Protein AF-0000000081276026 (afdb_homodimer)

Foldseek 3Di:
DDDPPPPPPPDPPPPPPPPPDPPPPPPPPDLAFDDDDPVRVVCLVVLLQVQLQVLQLLSNLVQADQQAWEADAPDPDIDGGSVSSSVVSNVVSVFSKGKDFDDWDWDDDRQKIKIWGWMWIAGPVGDIFIKTKIFIWGRDPNDTHTRYIHIYTDPDDD/DDPPPPPPPPPPPPPPPPPPDPPPPPPPPDLAFDDDDPVRVVCLVVLLQVQLQVLQLLSNLVQADQQAWEADAPDPDIDGGSVSSSVVSNVVSVFSKGKDFDDWDWDDDRQKIKIWGWMWIAGPVGDIFIKTKIFIWGRDPNDTHTRYIHIYTDPDDD

Secondary structure (DSSP, 8-state):
-------------------------------PPPP--HHHHHHHHHHHHHHHHHT-HHHHHTTEEEEEEEE-TT-SS-B-SHHHHHHHHHHHGGG--EEEEEEEEEEE-SSEEEEEEEEEEE-TTS-EEEEEEEEEEEEETTEEEEEEEEEEE-SS--/-------------------------------PPPP--HHHHHHHHHHHHHHHHHT-HHHHHTTEEEEEEEE-TT-SS-B-SHHHHHHHHHHHGGG--EEEEEEEEEEE-SSEEEEEEEEEEE-TTS-EEEEEEEEEEEEETTEEEEEEEEEEE-SS--

InterPro domains:
  IPR011944 Steroid delta5-4-isomerase [TIGR02246] (38-155)
  IPR013543 Calcium/calmodulin-dependent protein kinase II, association-domain [PF08332] (38-155)
  IPR016887 Uncharacterised conserved protein UCP028470, steroid isomerase-related [PIRSF028470] (1-157)
  IPR032710 NTF2-like domain superfamily [SSF54427] (38-152)

Nearest PDB structures (foldseek):
  3h51-assembly1_B  TM=9.337E-01  e=2.947E-17  Xanthomonas campestris pv. campestris
  1ohs-assembly2_D  TM=7.056E-01  e=3.613E-09  Comamonas testosteroni
  5cxo-assembly1_A  TM=7.142E-01  e=1.134E-06  Streptomyces albus
  6ihj-assembly1_B  TM=7.121E-01  e=1.357E-06  Drosophila melanogaster
  4rzm-assembly2_B  TM=7.120E-01  e=3.989E-06  Streptomyces lasalocidi

Radius of gyration: 32.44 Å; Cα contacts (8 Å, |Δi|>4): 532; chains: 2; bounding box: 60×126×103 Å

Organism: Ralstonia solanacearum (NCBI:txid305)

Sequence (316 aa):
MKHAGVVSLMAAAATVLLVSSPASAQTAPAASCTPTTDQQIAALFDRWNDTLRTGDPDKVTANYATDGVLLPTVSNTPRTSPGAIRDYFVKFLKGKPQGTIDSRVIKIGCNIAQDIGTYTFKFADGKAVHARYTYVYEWQNGQWLIAHHHSSAMPERDMKHAGVVSLMAAAATVLLVSSPASAQTAPAASCTPTTDQQIAALFDRWNDTLRTGDPDKVTANYATDGVLLPTVSNTPRTSPGAIRDYFVKFLKGKPQGTIDSRVIKIGCNIAQDIGTYTFKFADGKAVHARYTYVYEWQNGQWLIAHHHSSAMPERD

Structure (mmCIF, N/CA/C/O backbone):
data_AF-0000000081276026-model_v1
#
loop_
_entity.id
_entity.type
_entity.pdbx_description
1 polymer 'DUF4440 domain-containing protein'
#
loop_
_atom_site.group_PDB
_atom_site.id
_atom_site.type_symbol
_atom_site.label_atom_id
_atom_site.label_alt_id
_atom_site.label_comp_id
_atom_site.label_asym_id
_atom_site.label_entity_id
_atom_site.label_seq_id
_atom_site.pdbx_PDB_ins_code
_atom_site.Cartn_x
_atom_site.Cartn_y
_atom_site.Cartn_z
_atom_site.occupancy
_atom_site.B_iso_or_equiv
_atom_site.auth_seq_id
_atom_site.auth_comp_id
_atom_site.auth_asym_id
_atom_site.auth_atom_id
_atom_site.pdbx_PDB_model_num
ATOM 1 N N . MET A 1 1 ? 35.719 52.938 84.688 1 35.94 1 MET A N 1
ATOM 2 C CA . MET A 1 1 ? 35.281 51.812 83.875 1 35.94 1 MET A CA 1
ATOM 3 C C . MET A 1 1 ? 34.5 52.281 82.625 1 35.94 1 MET A C 1
ATOM 5 O O . MET A 1 1 ? 33.469 52.969 82.75 1 35.94 1 MET A O 1
ATOM 9 N N . LYS A 1 2 ? 35.312 52.562 81.562 1 44.44 2 LYS A N 1
ATOM 10 C CA . LYS A 1 2 ? 35.031 53.062 80.188 1 44.44 2 LYS A CA 1
ATOM 11 C C . LYS A 1 2 ? 34 52.219 79.5 1 44.44 2 LYS A C 1
ATOM 13 O O . LYS A 1 2 ? 34.062 51 79.562 1 44.44 2 LYS A O 1
ATOM 18 N N . HIS A 1 3 ? 32.719 52.688 79.312 1 42.47 3 HIS A N 1
ATOM 19 C CA . HIS A 1 3 ? 31.531 52.25 78.625 1 42.47 3 HIS A CA 1
ATOM 20 C C . HIS A 1 3 ? 31.797 52.031 77.188 1 42.47 3 HIS A C 1
ATOM 22 O O . HIS A 1 3 ? 32.281 52.938 76.5 1 42.47 3 HIS A O 1
ATOM 28 N N . ALA A 1 4 ? 32.375 50.812 76.75 1 46.28 4 ALA A N 1
ATOM 29 C CA . ALA A 1 4 ? 32.594 50.344 75.438 1 46.28 4 ALA A CA 1
ATOM 30 C C . ALA A 1 4 ? 31.312 50.344 74.562 1 46.28 4 ALA A C 1
ATOM 32 O O . ALA A 1 4 ? 30.312 49.75 75 1 46.28 4 ALA A O 1
ATOM 33 N N . GLY A 1 5 ? 31.031 51.469 73.938 1 40.41 5 GLY A N 1
ATOM 34 C CA . GLY A 1 5 ? 29.875 51.656 73.125 1 40.41 5 GLY A CA 1
ATOM 35 C C . GLY A 1 5 ? 29.797 50.625 72 1 40.41 5 GLY A C 1
ATOM 36 O O . GLY A 1 5 ? 30.781 50.375 71.312 1 40.41 5 GLY A O 1
ATOM 37 N N . VAL A 1 6 ? 28.969 49.562 72.125 1 47.06 6 VAL A N 1
ATOM 38 C CA . VAL A 1 6 ? 28.656 48.469 71.188 1 47.06 6 VAL A CA 1
ATOM 39 C C . VAL A 1 6 ? 28.094 49.031 69.875 1 47.06 6 VAL A C 1
ATOM 41 O O . VAL A 1 6 ? 27.062 49.719 69.938 1 47.06 6 VAL A O 1
ATOM 44 N N . VAL A 1 7 ? 28.938 49.438 68.938 1 46.22 7 VAL A N 1
ATOM 45 C CA . VAL A 1 7 ? 28.5 49.906 67.625 1 46.22 7 VAL A CA 1
ATOM 46 C C . VAL A 1 7 ? 27.75 48.781 66.938 1 46.22 7 VAL A C 1
ATOM 48 O O . VAL A 1 7 ? 28.234 47.656 66.875 1 46.22 7 VAL A O 1
ATOM 51 N N . SER A 1 8 ? 26.406 48.781 66.875 1 44.88 8 SER A N 1
ATOM 52 C CA . SER A 1 8 ? 25.453 47.906 66.25 1 44.88 8 SER A CA 1
ATOM 53 C C . SER A 1 8 ? 25.703 47.875 64.688 1 44.88 8 SER A C 1
ATOM 55 O O . SER A 1 8 ? 25.734 48.906 64.062 1 44.88 8 SER A O 1
ATOM 57 N N . LEU A 1 9 ? 26.438 46.906 64.188 1 44.28 9 LEU A N 1
ATOM 58 C CA . LEU A 1 9 ? 26.719 46.625 62.781 1 44.28 9 LEU A CA 1
ATOM 59 C C . LEU A 1 9 ? 25.422 46.281 62.031 1 44.28 9 LEU A C 1
ATOM 61 O O . LEU A 1 9 ? 24.766 45.312 62.344 1 44.28 9 LEU A O 1
ATOM 65 N N . MET A 1 10 ? 24.609 47.25 61.594 1 40.12 10 MET A N 1
ATOM 66 C CA . MET A 1 10 ? 23.406 46.938 60.812 1 40.12 10 MET A CA 1
ATOM 67 C C . MET A 1 10 ? 23.766 46.375 59.438 1 40.12 10 MET A C 1
ATOM 69 O O . MET A 1 10 ? 24.516 46.969 58.688 1 40.12 10 MET A O 1
ATOM 73 N N . ALA A 1 11 ? 23.859 45.062 59.281 1 44.62 11 ALA A N 1
ATOM 74 C CA . ALA A 1 11 ? 24.125 44.344 58.031 1 44.62 11 ALA A CA 1
ATOM 75 C C . ALA A 1 11 ? 23 44.594 57.031 1 44.62 11 ALA A C 1
ATOM 77 O O . ALA A 1 11 ? 21.828 44.375 57.344 1 44.62 11 ALA A O 1
ATOM 78 N N . ALA A 1 12 ? 23.125 45.5 56 1 46.31 12 ALA A N 1
ATOM 79 C CA . ALA A 1 12 ? 22.172 45.75 54.906 1 46.31 12 ALA A CA 1
ATOM 80 C C . ALA A 1 12 ? 22.031 44.5 54.031 1 46.31 12 ALA A C 1
ATOM 82 O O . ALA A 1 12 ? 23.031 43.969 53.531 1 46.31 12 ALA A O 1
ATOM 83 N N . ALA A 1 13 ? 20.953 43.656 54.188 1 46.94 13 ALA A N 1
ATOM 84 C CA . ALA A 1 13 ? 20.625 42.5 53.344 1 46.94 13 ALA A CA 1
ATOM 85 C C . ALA A 1 13 ? 20.297 42.938 51.906 1 46.94 13 ALA A C 1
ATOM 87 O O . ALA A 1 13 ? 19.391 43.719 51.688 1 46.94 13 ALA A O 1
ATOM 88 N N . ALA A 1 14 ? 21.266 42.969 50.969 1 51.47 14 ALA A N 1
ATOM 89 C CA . ALA A 1 14 ? 21 43.188 49.531 1 51.47 14 ALA A CA 1
ATOM 90 C C . ALA A 1 14 ? 20.078 42.125 48.969 1 51.47 14 ALA A C 1
ATOM 92 O O . ALA A 1 14 ? 20.375 40.906 49.062 1 51.47 14 ALA A O 1
ATOM 93 N N . THR A 1 15 ? 18.734 42.312 48.781 1 54.31 15 THR A N 1
ATOM 94 C CA . THR A 1 15 ? 17.781 41.406 48.125 1 54.31 15 THR A CA 1
ATOM 95 C C . THR A 1 15 ? 18.125 41.281 46.625 1 54.31 15 THR A C 1
ATOM 97 O O . THR A 1 15 ? 18.141 42.281 45.906 1 54.31 15 THR A O 1
ATOM 100 N N . VAL A 1 16 ? 18.922 40.281 46.219 1 58.06 16 VAL A N 1
ATOM 101 C CA . VAL A 1 16 ? 19.125 39.969 44.812 1 58.06 16 VAL A CA 1
ATOM 102 C C . VAL A 1 16 ? 17.797 39.594 44.156 1 58.06 16 VAL A C 1
ATOM 104 O O . VAL A 1 16 ? 17.156 38.625 44.562 1 58.06 16 VAL A O 1
ATOM 107 N N . LEU A 1 17 ? 17.125 40.562 43.5 1 54.53 17 LEU A N 1
ATOM 108 C CA . LEU A 1 17 ? 15.977 40.25 42.656 1 54.53 17 LEU A CA 1
ATOM 109 C C . LEU A 1 17 ? 16.391 39.344 41.5 1 54.53 17 LEU A C 1
ATOM 111 O O . LEU A 1 17 ? 17.203 39.75 40.656 1 54.53 17 LEU A O 1
ATOM 115 N N . LEU A 1 18 ? 16.25 38.062 41.594 1 57.06 18 LEU A N 1
ATOM 116 C CA . LEU A 1 18 ? 16.359 37.125 40.469 1 57.06 18 LEU A CA 1
ATOM 117 C C . LEU A 1 18 ? 15.281 37.438 39.438 1 57.06 18 LEU A C 1
ATOM 119 O O . LEU A 1 18 ? 14.086 37.25 39.688 1 57.06 18 LEU A O 1
ATOM 123 N N . VAL A 1 19 ? 15.562 38.312 38.406 1 57.75 19 VAL A N 1
ATOM 124 C CA . VAL A 1 19 ? 14.703 38.406 37.219 1 57.75 19 VAL A CA 1
ATOM 125 C C . VAL A 1 19 ? 14.633 37.062 36.5 1 57.75 19 VAL A C 1
ATOM 127 O O . VAL A 1 19 ? 15.648 36.531 36.062 1 57.75 19 VAL A O 1
ATOM 130 N N . SER A 1 20 ? 13.625 36.188 36.75 1 59.03 20 SER A N 1
ATOM 131 C CA . SER A 1 20 ? 13.328 35.031 35.906 1 59.03 20 SER A CA 1
ATOM 132 C C . SER A 1 20 ? 13.109 35.438 34.469 1 59.03 20 SER A C 1
ATOM 134 O O . SER A 1 20 ? 12.188 36.188 34.156 1 59.03 20 SER A O 1
ATOM 136 N N . SER A 1 21 ? 14.125 35.469 33.625 1 58.28 21 SER A N 1
ATOM 137 C CA . SER A 1 21 ? 13.922 35.594 32.188 1 58.28 21 SER A CA 1
ATOM 138 C C . SER A 1 21 ? 12.867 34.594 31.688 1 58.28 21 SER A C 1
ATOM 140 O O . SER A 1 21 ? 12.898 33.406 32.062 1 58.28 21 SER A O 1
ATOM 142 N N . PRO A 1 22 ? 11.758 35.031 31.156 1 56.56 22 PRO A N 1
ATOM 143 C CA . PRO A 1 22 ? 10.852 34.062 30.547 1 56.56 22 PRO A CA 1
ATOM 144 C C . PRO A 1 22 ? 11.555 33.125 29.562 1 56.56 22 PRO A C 1
ATOM 146 O O . PRO A 1 22 ? 12.383 33.594 28.766 1 56.56 22 PRO A O 1
ATOM 149 N N . ALA A 1 23 ? 11.727 31.859 29.922 1 57.03 23 ALA A N 1
ATOM 150 C CA . ALA A 1 23 ? 12.125 30.844 28.938 1 57.03 23 ALA A CA 1
ATOM 151 C C . ALA A 1 23 ? 11.398 31.062 27.609 1 57.03 23 ALA A C 1
ATOM 153 O O . ALA A 1 23 ? 10.164 31.016 27.562 1 57.03 23 ALA A O 1
ATOM 154 N N . SER A 1 24 ? 11.945 31.844 26.688 1 53.41 24 SER A N 1
ATOM 155 C CA . SER A 1 24 ? 11.406 31.828 25.344 1 53.41 24 SER A CA 1
ATOM 156 C C . SER A 1 24 ? 11.023 30.406 24.906 1 53.41 24 SER A C 1
ATOM 158 O O . SER A 1 24 ? 11.852 29.5 24.953 1 53.41 24 SER A O 1
ATOM 160 N N . ALA A 1 25 ? 9.75 30.062 25.094 1 49.09 25 ALA A N 1
ATOM 161 C CA . ALA A 1 25 ? 9.297 28.844 24.438 1 49.09 25 ALA A CA 1
ATOM 162 C C . ALA A 1 25 ? 9.906 28.703 23.047 1 49.09 25 ALA A C 1
ATOM 164 O O . ALA A 1 25 ? 9.555 29.453 22.125 1 49.09 25 ALA A O 1
ATOM 165 N N . GLN A 1 26 ? 11.18 28.328 22.922 1 46.84 26 GLN A N 1
ATOM 166 C CA . GLN A 1 26 ? 11.695 27.984 21.609 1 46.84 26 GLN A CA 1
ATOM 167 C C . GLN A 1 26 ? 10.688 27.156 20.812 1 46.84 26 GLN A C 1
ATOM 169 O O . GLN A 1 26 ? 10.297 26.078 21.234 1 46.84 26 GLN A O 1
ATOM 174 N N . THR A 1 27 ? 9.75 27.797 20.094 1 43.75 27 THR A N 1
ATOM 175 C CA . THR A 1 27 ? 8.906 27.062 19.156 1 43.75 27 THR A CA 1
ATOM 176 C C . THR A 1 27 ? 9.711 26 18.422 1 43.75 27 THR A C 1
ATOM 178 O O . THR A 1 27 ? 10.836 26.25 18 1 43.75 27 THR A O 1
ATOM 181 N N . ALA A 1 28 ? 9.617 24.75 18.797 1 47.19 28 ALA A N 1
ATOM 182 C CA . ALA A 1 28 ? 10.211 23.672 18.016 1 47.19 28 ALA A CA 1
ATOM 183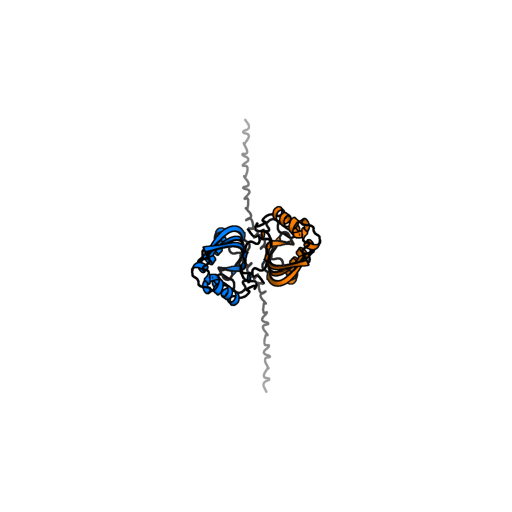 C C . ALA A 1 28 ? 10.242 24.031 16.531 1 47.19 28 ALA A C 1
ATOM 185 O O . ALA A 1 28 ? 9.258 24.531 15.984 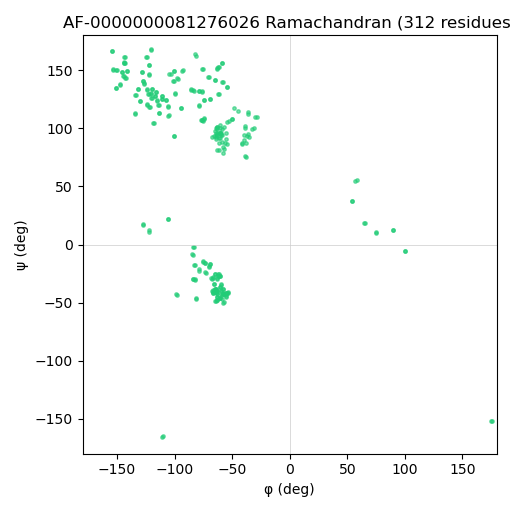1 47.19 28 ALA A O 1
ATOM 186 N N . PRO A 1 29 ? 11.438 24.297 15.953 1 46.78 29 PRO A N 1
ATOM 187 C CA . PRO A 1 29 ? 11.469 24.656 14.539 1 46.78 29 PRO A CA 1
ATOM 188 C C . PRO A 1 29 ? 10.438 23.906 13.703 1 46.78 29 PRO A C 1
ATOM 190 O O . PRO A 1 29 ? 10.172 22.734 13.961 1 46.78 29 PRO A O 1
ATOM 193 N N . ALA A 1 30 ? 9.461 24.453 13.164 1 51.59 30 ALA A N 1
ATOM 194 C CA . ALA A 1 30 ? 8.5 23.906 12.211 1 51.59 30 ALA A CA 1
ATOM 195 C C . ALA A 1 30 ? 9.156 22.844 11.32 1 51.59 30 ALA A C 1
ATOM 197 O O . ALA A 1 30 ? 10.297 23.016 10.891 1 51.59 30 ALA A O 1
ATOM 198 N N . ALA A 1 31 ? 8.984 21.562 11.578 1 58.84 31 ALA A N 1
ATOM 199 C CA . ALA A 1 31 ? 9.547 20.516 10.734 1 58.84 31 ALA A CA 1
ATOM 200 C C . ALA A 1 31 ? 9.516 20.906 9.266 1 58.84 31 ALA A C 1
ATOM 202 O O . ALA A 1 31 ? 8.484 21.344 8.75 1 58.84 31 ALA A O 1
ATOM 203 N N . SER A 1 32 ? 10.562 21.453 8.719 1 82.44 32 SER A N 1
ATOM 204 C CA . SER A 1 32 ? 10.711 21.844 7.324 1 82.44 32 SER A CA 1
ATOM 205 C C . SER A 1 32 ? 10.602 20.641 6.398 1 82.44 32 SER A C 1
ATOM 207 O O . SER A 1 32 ? 11.078 19.547 6.73 1 82.44 32 SER A O 1
ATOM 209 N N . CYS A 1 33 ? 9.742 20.703 5.336 1 91.12 33 CYS A N 1
ATOM 210 C CA . CYS A 1 33 ? 9.602 19.672 4.309 1 91.12 33 CYS A CA 1
ATOM 211 C C . CYS A 1 33 ? 10.789 19.688 3.357 1 91.12 33 CYS A C 1
ATOM 213 O O . CYS A 1 33 ? 11.172 20.75 2.846 1 91.12 33 CYS A O 1
ATOM 215 N N . THR A 1 34 ? 11.43 18.531 3.236 1 95.25 34 THR A N 1
ATOM 216 C CA . THR A 1 34 ? 12.539 18.422 2.291 1 95.25 34 THR A CA 1
ATOM 217 C C . THR A 1 34 ? 12.031 18.484 0.854 1 95.25 34 THR A C 1
ATOM 219 O O . THR A 1 34 ? 11.117 17.75 0.481 1 95.25 34 THR A O 1
ATOM 222 N N . PRO A 1 35 ? 12.578 19.391 0.089 1 95.81 35 PRO A N 1
ATOM 223 C CA . PRO A 1 35 ? 12.148 19.438 -1.311 1 95.81 35 PRO A CA 1
ATOM 224 C C . PRO A 1 35 ? 12.531 18.172 -2.082 1 95.81 35 PRO A C 1
ATOM 226 O O . PRO A 1 35 ? 13.602 17.609 -1.846 1 95.81 35 PRO A O 1
ATOM 229 N N . THR A 1 36 ? 11.633 17.734 -2.949 1 97.94 36 THR A N 1
ATOM 230 C CA . THR A 1 36 ? 11.867 16.594 -3.836 1 97.94 36 THR A CA 1
ATOM 231 C C . THR A 1 36 ? 11 16.703 -5.086 1 97.94 36 THR A C 1
ATOM 233 O O . THR A 1 36 ? 10.195 17.625 -5.219 1 97.94 36 THR A O 1
ATOM 236 N N . THR A 1 37 ? 11.352 15.852 -6.121 1 98.38 37 THR A N 1
ATOM 237 C CA . THR A 1 37 ? 10.625 15.82 -7.387 1 98.38 37 THR A CA 1
ATOM 238 C C . THR A 1 37 ? 10.125 14.414 -7.688 1 98.38 37 THR A C 1
ATOM 240 O O . THR A 1 37 ? 10.57 13.445 -7.07 1 98.38 37 THR A O 1
ATOM 243 N N . ASP A 1 38 ? 9.141 14.398 -8.586 1 98.56 38 ASP A N 1
ATOM 244 C CA . ASP A 1 38 ? 8.656 13.094 -9.031 1 98.56 38 ASP A CA 1
ATOM 245 C C . ASP A 1 38 ? 9.805 12.227 -9.539 1 98.56 38 ASP A C 1
ATOM 247 O O . ASP A 1 38 ? 9.844 11.023 -9.281 1 98.56 38 ASP A O 1
ATOM 251 N N . GLN A 1 39 ? 10.695 12.82 -10.258 1 98.56 39 GLN A N 1
ATOM 252 C CA . GLN A 1 39 ? 11.828 12.086 -10.82 1 98.56 39 GLN A CA 1
ATOM 253 C C . GLN A 1 39 ? 12.711 11.523 -9.719 1 98.56 39 GLN A C 1
ATOM 255 O O . GLN A 1 39 ? 13.188 10.383 -9.82 1 98.56 39 GLN A O 1
ATOM 260 N N . GLN A 1 40 ? 12.945 12.305 -8.703 1 98.69 40 GLN A N 1
ATOM 261 C CA . GLN A 1 40 ? 1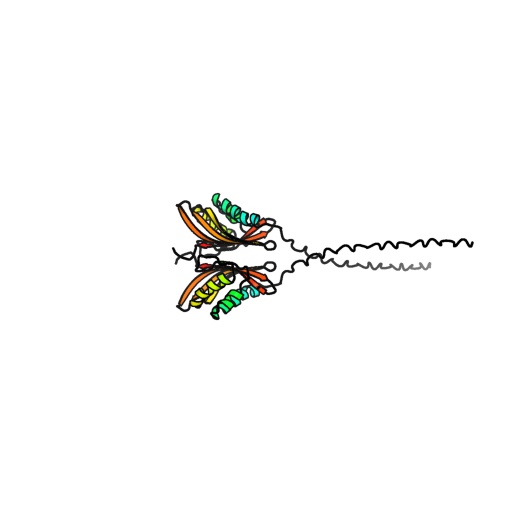3.773 11.852 -7.594 1 98.69 40 GLN A CA 1
ATOM 262 C C . GLN A 1 40 ? 13.102 10.719 -6.828 1 98.69 40 GLN A C 1
ATOM 264 O O . GLN A 1 40 ? 13.758 9.766 -6.41 1 98.69 40 GLN A O 1
ATOM 269 N N . ILE A 1 41 ? 11.766 10.836 -6.652 1 98.88 41 ILE A N 1
ATOM 270 C CA . ILE A 1 41 ? 11.023 9.766 -5.992 1 98.88 41 ILE A CA 1
ATOM 271 C C . ILE A 1 41 ? 11.023 8.516 -6.867 1 98.88 41 ILE A C 1
ATOM 273 O O . ILE A 1 41 ? 11.227 7.406 -6.371 1 98.88 41 ILE A O 1
ATOM 277 N N . ALA A 1 42 ? 10.867 8.672 -8.18 1 98.88 42 ALA A N 1
ATOM 278 C CA . ALA A 1 42 ? 10.906 7.547 -9.109 1 98.88 42 ALA A CA 1
ATOM 279 C C . ALA A 1 42 ? 12.25 6.832 -9.039 1 98.88 42 ALA A C 1
ATOM 281 O O . ALA A 1 42 ? 12.312 5.602 -9.133 1 98.88 42 ALA A O 1
ATOM 282 N N . ALA A 1 43 ? 13.312 7.516 -8.82 1 98.88 43 ALA A N 1
ATOM 283 C CA . ALA A 1 43 ? 14.664 6.965 -8.812 1 98.88 43 ALA A CA 1
ATOM 284 C C . ALA A 1 43 ? 14.883 6.07 -7.598 1 98.88 43 ALA A C 1
ATOM 286 O O . ALA A 1 43 ? 15.828 5.281 -7.562 1 98.88 43 ALA A O 1
ATOM 287 N N . LEU A 1 44 ? 14.023 6.246 -6.605 1 98.94 44 LEU A N 1
ATOM 288 C CA . LEU A 1 44 ? 14.141 5.395 -5.426 1 98.94 44 LEU A CA 1
ATOM 289 C C . LEU A 1 44 ? 13.828 3.943 -5.773 1 98.94 44 LEU A C 1
ATOM 291 O O . LEU A 1 44 ? 14.43 3.023 -5.211 1 98.94 44 LEU A O 1
ATOM 295 N N . PHE A 1 45 ? 12.922 3.748 -6.691 1 98.94 45 PHE A N 1
ATOM 296 C CA . PHE A 1 45 ? 12.711 2.391 -7.18 1 98.94 45 PHE A CA 1
ATOM 297 C C . PHE A 1 45 ? 13.969 1.862 -7.863 1 98.94 45 PHE A C 1
ATOM 299 O O . PHE A 1 45 ? 14.344 0.704 -7.676 1 98.94 45 PHE A O 1
ATOM 306 N N . ASP A 1 46 ? 14.562 2.67 -8.695 1 98.81 46 ASP A N 1
ATOM 307 C CA . ASP A 1 46 ? 15.773 2.254 -9.391 1 98.81 46 ASP A CA 1
ATOM 308 C C . ASP A 1 46 ? 16.875 1.864 -8.398 1 98.81 46 ASP A C 1
ATOM 310 O O . ASP A 1 46 ? 17.562 0.864 -8.586 1 98.81 46 ASP A O 1
ATOM 314 N N . ARG A 1 47 ? 17.031 2.646 -7.355 1 98.81 47 ARG A N 1
ATOM 315 C CA . ARG A 1 47 ? 17.984 2.326 -6.305 1 98.81 47 ARG A CA 1
ATOM 316 C C . ARG A 1 47 ? 17.703 0.959 -5.695 1 98.81 47 ARG A C 1
ATOM 318 O O . ARG A 1 47 ? 18.594 0.122 -5.578 1 98.81 47 ARG A O 1
ATOM 325 N N . TRP A 1 48 ? 16.438 0.766 -5.332 1 98.94 48 TRP A N 1
ATOM 326 C CA . TRP A 1 48 ? 16.016 -0.5 -4.746 1 98.94 48 TRP A CA 1
ATOM 327 C C . TRP A 1 48 ? 16.25 -1.657 -5.711 1 98.94 48 TRP A C 1
ATOM 329 O O . TRP A 1 48 ? 16.844 -2.672 -5.332 1 98.94 48 TRP A O 1
ATOM 339 N N . ASN A 1 49 ? 15.867 -1.463 -6.938 1 98.81 49 ASN A N 1
ATOM 340 C CA . ASN A 1 49 ? 16.016 -2.477 -7.977 1 98.81 49 ASN A CA 1
ATOM 341 C C . ASN A 1 49 ? 17.469 -2.805 -8.242 1 98.81 49 ASN A C 1
ATOM 343 O O . ASN A 1 49 ? 17.828 -3.967 -8.445 1 98.81 49 ASN A O 1
ATOM 347 N N . ASP A 1 50 ? 18.328 -1.804 -8.242 1 98.75 50 ASP A N 1
ATOM 348 C CA . ASP A 1 50 ? 19.766 -2.01 -8.414 1 98.75 50 ASP A CA 1
ATOM 349 C C . ASP A 1 50 ? 20.328 -2.883 -7.293 1 98.75 50 ASP A C 1
ATOM 351 O O . ASP A 1 50 ? 21.25 -3.678 -7.523 1 98.75 50 ASP A O 1
ATOM 355 N N . THR A 1 51 ? 19.797 -2.697 -6.105 1 98.88 51 THR A N 1
ATOM 356 C CA . THR A 1 51 ? 20.281 -3.521 -5.012 1 98.88 51 THR A CA 1
ATOM 357 C C . THR A 1 51 ? 19.891 -4.98 -5.207 1 98.88 51 THR A C 1
ATOM 359 O O . THR A 1 51 ? 20.609 -5.891 -4.801 1 98.88 51 THR A O 1
ATOM 362 N N . LEU A 1 52 ? 18.766 -5.242 -5.875 1 98.75 52 LEU A N 1
ATOM 363 C CA . LEU A 1 52 ? 18.422 -6.625 -6.188 1 98.75 52 LEU A CA 1
ATOM 364 C C . LEU A 1 52 ? 19.5 -7.281 -7.039 1 98.75 52 LEU A C 1
ATOM 366 O O . LEU A 1 52 ? 19.828 -8.453 -6.84 1 98.75 52 LEU A O 1
ATOM 370 N N . ARG A 1 53 ? 20.031 -6.57 -7.957 1 97.75 53 ARG A N 1
ATOM 371 C CA . ARG A 1 53 ? 21.031 -7.074 -8.906 1 97.75 53 ARG A CA 1
ATOM 372 C C . ARG A 1 53 ? 22.281 -7.535 -8.188 1 97.75 53 ARG A C 1
ATOM 374 O O . ARG A 1 53 ? 22.984 -8.43 -8.664 1 97.75 53 ARG A O 1
ATOM 381 N N . THR A 1 54 ? 22.531 -6.984 -7.02 1 98.5 54 THR A N 1
ATOM 382 C CA . THR A 1 54 ? 23.734 -7.328 -6.27 1 98.5 54 THR A CA 1
ATOM 383 C C . THR A 1 54 ? 23.625 -8.734 -5.68 1 98.5 54 THR A C 1
ATOM 385 O O . THR A 1 54 ? 24.625 -9.336 -5.297 1 98.5 54 THR A O 1
ATOM 388 N N . GLY A 1 55 ? 22.406 -9.219 -5.473 1 98.5 55 GLY A N 1
ATOM 389 C CA . GLY A 1 55 ? 22.188 -10.5 -4.816 1 98.5 55 GLY A CA 1
ATOM 390 C C . GLY A 1 55 ? 22.422 -10.445 -3.316 1 98.5 55 GLY A C 1
ATOM 391 O O . GLY A 1 55 ? 22.406 -11.484 -2.646 1 98.5 55 GLY A O 1
ATOM 392 N N . ASP A 1 56 ? 22.578 -9.242 -2.742 1 98.88 56 ASP A N 1
ATOM 393 C CA . ASP A 1 56 ? 22.891 -9.062 -1.326 1 98.88 56 ASP A CA 1
ATOM 394 C C . ASP A 1 56 ? 21.656 -8.586 -0.555 1 98.88 56 ASP A C 1
ATOM 396 O O . ASP A 1 56 ? 21.266 -7.422 -0.664 1 98.88 56 ASP A O 1
ATOM 400 N N . PRO A 1 57 ? 21.109 -9.461 0.317 1 98.88 57 PRO A N 1
ATOM 401 C CA . PRO A 1 57 ? 19.891 -9.062 1.021 1 98.88 57 PRO A CA 1
ATOM 402 C C . PRO A 1 57 ? 20.109 -7.887 1.972 1 98.88 57 PRO A C 1
ATOM 404 O O . PRO A 1 57 ? 19.172 -7.145 2.273 1 98.88 57 PRO A O 1
ATOM 407 N N . ASP A 1 58 ? 21.297 -7.688 2.453 1 98.94 58 ASP A N 1
ATOM 408 C CA . ASP A 1 58 ? 21.594 -6.559 3.336 1 98.94 58 ASP A CA 1
ATOM 409 C C . ASP A 1 58 ? 21.469 -5.234 2.59 1 98.94 58 ASP A C 1
ATOM 411 O O . ASP A 1 58 ? 20.953 -4.254 3.133 1 98.94 58 ASP A O 1
ATOM 415 N N . LYS A 1 59 ? 21.969 -5.199 1.359 1 98.88 59 LYS A N 1
ATOM 416 C CA . LYS A 1 59 ? 21.875 -3.984 0.555 1 98.88 59 LYS A CA 1
ATOM 417 C C . LYS A 1 59 ? 20.422 -3.65 0.23 1 98.88 59 LYS A C 1
ATOM 419 O O . LYS A 1 59 ? 20.031 -2.479 0.222 1 98.88 59 LYS A O 1
ATOM 424 N N . VAL A 1 60 ? 19.641 -4.715 -0.034 1 98.94 60 VAL A N 1
ATOM 425 C CA . VAL A 1 60 ? 18.219 -4.492 -0.286 1 98.94 60 VAL A CA 1
ATOM 426 C C . VAL A 1 60 ? 17.547 -3.943 0.972 1 98.94 60 VAL A C 1
ATOM 428 O O . VAL A 1 60 ? 16.844 -2.936 0.916 1 98.94 60 VAL A O 1
ATOM 431 N N . THR A 1 61 ? 17.797 -4.598 2.137 1 98.88 61 THR A N 1
ATOM 432 C CA . THR A 1 61 ? 17.172 -4.246 3.402 1 98.88 61 THR A CA 1
ATOM 433 C C . THR A 1 61 ? 17.547 -2.822 3.812 1 98.88 61 THR A C 1
ATOM 435 O O . THR A 1 61 ? 16.734 -2.113 4.414 1 98.88 61 THR A O 1
ATOM 438 N N . ALA A 1 62 ? 18.703 -2.312 3.387 1 98.81 62 ALA A N 1
ATOM 439 C CA . ALA A 1 62 ? 19.203 -0.994 3.766 1 98.81 62 ALA A CA 1
ATOM 440 C C . ALA A 1 62 ? 18.344 0.113 3.145 1 98.81 62 ALA A C 1
ATOM 442 O O . ALA A 1 62 ? 18.438 1.275 3.545 1 98.81 62 ALA A O 1
ATOM 443 N N . ASN A 1 63 ? 17.562 -0.244 2.141 1 98.88 63 ASN A N 1
ATOM 444 C CA . ASN A 1 63 ? 16.656 0.73 1.535 1 98.88 63 ASN A CA 1
ATOM 445 C C . ASN A 1 63 ? 15.445 0.999 2.422 1 98.88 63 ASN A C 1
ATOM 447 O O . ASN A 1 63 ? 14.711 1.959 2.195 1 98.88 63 ASN A O 1
ATOM 451 N N . TYR A 1 64 ? 15.195 0.13 3.441 1 98.88 64 TYR A N 1
ATOM 452 C CA . TYR A 1 64 ? 13.992 0.209 4.258 1 98.88 64 TYR A CA 1
ATOM 453 C C . TYR A 1 64 ? 14.258 0.962 5.555 1 98.88 64 TYR A C 1
ATOM 455 O O . TYR A 1 64 ? 15.352 0.873 6.117 1 98.88 64 TYR A O 1
ATOM 463 N N . ALA A 1 65 ? 13.25 1.76 5.988 1 98.62 65 ALA A N 1
ATOM 464 C CA . ALA A 1 65 ? 13.273 2.318 7.336 1 98.62 65 ALA A CA 1
ATOM 465 C C . ALA A 1 65 ? 13.336 1.212 8.391 1 98.62 65 ALA A C 1
ATOM 467 O O . ALA A 1 65 ? 12.875 0.094 8.148 1 98.62 65 ALA A O 1
ATOM 468 N N . THR A 1 66 ? 13.852 1.532 9.602 1 97.94 66 THR A N 1
ATOM 469 C CA . THR A 1 66 ? 13.992 0.546 10.664 1 97.94 66 THR A CA 1
ATOM 470 C C . THR A 1 66 ? 12.625 0.017 11.094 1 97.94 66 THR A C 1
ATOM 472 O O . THR A 1 66 ? 12.5 -1.146 11.477 1 97.94 66 THR A O 1
ATOM 475 N N . ASP A 1 67 ? 11.578 0.857 10.961 1 97.5 67 ASP A N 1
ATOM 476 C CA . ASP A 1 67 ? 10.227 0.44 11.297 1 97.5 67 ASP A CA 1
ATOM 477 C C . ASP A 1 67 ? 9.398 0.196 10.031 1 97.5 67 ASP A C 1
ATOM 479 O O . ASP A 1 67 ? 8.172 0.341 10.047 1 97.5 67 ASP A O 1
ATOM 483 N N . GLY A 1 68 ? 10.07 -0.045 8.953 1 98.44 68 GLY A N 1
ATOM 484 C CA . GLY A 1 68 ? 9.375 -0.315 7.699 1 98.44 68 GLY A CA 1
ATOM 485 C C . GLY A 1 68 ? 8.531 -1.571 7.746 1 98.44 68 GLY A C 1
ATOM 486 O O . GLY A 1 68 ? 8.828 -2.504 8.492 1 98.44 68 GLY A O 1
ATOM 487 N N . VAL A 1 69 ? 7.477 -1.594 6.949 1 98.88 69 VAL A N 1
ATOM 488 C CA . VAL A 1 69 ? 6.574 -2.736 6.84 1 98.88 69 VAL A CA 1
ATOM 489 C C . VAL A 1 69 ? 6.562 -3.248 5.402 1 98.88 69 VAL A C 1
ATOM 491 O O . VAL A 1 69 ? 6.367 -2.473 4.461 1 98.88 69 VAL A O 1
ATOM 494 N N . LEU A 1 70 ? 6.824 -4.527 5.285 1 98.94 70 LEU A N 1
ATOM 495 C CA . LEU A 1 70 ? 6.785 -5.199 3.99 1 98.94 70 LEU A CA 1
ATOM 496 C C . LEU A 1 70 ? 5.664 -6.23 3.945 1 98.94 70 LEU A C 1
ATOM 498 O O . LEU A 1 70 ? 5.594 -7.117 4.797 1 98.94 70 LEU A O 1
ATOM 502 N N . LEU A 1 71 ? 4.715 -6.078 3.031 1 98.88 71 LEU A N 1
ATOM 503 C CA . LEU A 1 71 ? 3.779 -7.105 2.584 1 98.88 71 LEU A CA 1
ATOM 504 C C . LEU A 1 71 ? 4.227 -7.707 1.257 1 98.88 71 LEU A C 1
ATOM 506 O O . LEU A 1 71 ? 3.973 -7.137 0.194 1 98.88 71 LEU A O 1
ATOM 510 N N . PRO A 1 72 ? 4.953 -8.797 1.337 1 98.56 72 PRO A N 1
ATOM 511 C CA . PRO A 1 72 ? 5.73 -9.234 0.176 1 98.56 72 PRO A CA 1
ATOM 512 C C . PRO A 1 72 ? 4.891 -10.023 -0.827 1 98.56 72 PRO A C 1
ATOM 514 O O . PRO A 1 72 ? 3.822 -10.531 -0.479 1 98.56 72 PRO A O 1
ATOM 517 N N . THR A 1 73 ? 5.402 -10.141 -1.968 1 95.94 73 THR A N 1
ATOM 518 C CA . THR A 1 73 ? 4.719 -10.68 -3.139 1 95.94 73 THR A CA 1
ATOM 519 C C . THR A 1 73 ? 4.367 -12.156 -2.93 1 95.94 73 THR A C 1
ATOM 521 O O . THR A 1 73 ? 3.283 -12.602 -3.307 1 95.94 73 THR A O 1
ATOM 524 N N . VAL A 1 74 ? 5.242 -12.891 -2.305 1 93.62 74 VAL A N 1
ATOM 525 C CA . VAL A 1 74 ? 5.082 -14.336 -2.408 1 93.62 74 VAL A CA 1
ATOM 526 C C . VAL A 1 74 ? 4.953 -14.945 -1.012 1 93.62 74 VAL A C 1
ATOM 528 O O . VAL A 1 74 ? 5.156 -16.141 -0.829 1 93.62 74 VAL A O 1
ATOM 531 N N . SER A 1 75 ? 4.762 -14.133 -0.042 1 95.88 75 SER A N 1
ATOM 532 C CA . SER A 1 75 ? 4.629 -14.625 1.324 1 95.88 75 SER A CA 1
ATOM 533 C C . SER A 1 75 ? 3.377 -14.07 1.994 1 95.88 75 SER A C 1
ATOM 535 O O . SER A 1 75 ? 3.047 -12.898 1.827 1 95.88 75 SER A O 1
ATOM 537 N N . ASN A 1 76 ? 2.793 -14.836 2.887 1 97.12 76 ASN A N 1
ATOM 538 C CA . ASN A 1 76 ? 1.603 -14.445 3.633 1 97.12 76 ASN A CA 1
ATOM 539 C C . ASN A 1 76 ? 1.956 -13.586 4.844 1 97.12 76 ASN A C 1
ATOM 541 O O . ASN A 1 76 ? 1.087 -12.93 5.422 1 97.12 76 ASN A O 1
ATOM 545 N N . THR A 1 77 ? 3.158 -13.609 5.234 1 97.25 77 THR A N 1
ATOM 546 C CA . THR A 1 77 ? 3.555 -13.055 6.527 1 97.25 77 THR A CA 1
ATOM 547 C C . THR A 1 77 ? 4.039 -11.617 6.371 1 97.25 77 THR A C 1
ATOM 549 O O . THR A 1 77 ? 5.051 -11.367 5.715 1 97.25 77 THR A O 1
ATOM 552 N N . PRO A 1 78 ? 3.359 -10.695 6.988 1 98.62 78 PRO A N 1
ATOM 553 C CA . PRO A 1 78 ? 3.918 -9.344 7.055 1 98.62 78 PRO A CA 1
ATOM 554 C C . PRO A 1 78 ? 5.285 -9.305 7.73 1 98.62 78 PRO A C 1
ATOM 556 O O . PRO A 1 78 ? 5.508 -10 8.727 1 98.62 78 PRO A O 1
ATOM 559 N N . ARG A 1 79 ? 6.215 -8.484 7.188 1 98.81 79 ARG A N 1
ATOM 560 C CA . ARG A 1 79 ? 7.516 -8.25 7.801 1 98.81 79 ARG A CA 1
ATOM 561 C C . ARG A 1 79 ? 7.594 -6.852 8.406 1 98.81 79 ARG A C 1
ATOM 563 O O . ARG A 1 79 ? 7.422 -5.855 7.703 1 98.81 79 ARG A O 1
ATOM 570 N N . THR A 1 80 ? 7.922 -6.828 9.727 1 98.5 80 THR A N 1
ATOM 571 C CA . THR A 1 80 ? 7.809 -5.543 10.406 1 98.5 80 THR A CA 1
ATOM 572 C C . THR A 1 80 ? 9.109 -5.203 11.133 1 98.5 80 THR A C 1
ATOM 574 O O . THR A 1 80 ? 9.102 -4.418 12.086 1 98.5 80 THR A O 1
ATOM 577 N N . SER A 1 81 ? 10.141 -5.863 10.766 1 98.62 81 SER A N 1
ATOM 578 C CA . SER A 1 81 ? 11.477 -5.574 11.281 1 98.62 81 SER A CA 1
ATOM 579 C C . SER A 1 81 ? 12.539 -5.758 10.203 1 98.62 81 SER A C 1
ATOM 581 O O . SER A 1 81 ? 12.336 -6.5 9.242 1 98.62 81 SER A O 1
ATOM 583 N N . PRO A 1 82 ? 13.68 -5.047 10.438 1 98.69 82 PRO A N 1
ATOM 584 C CA . PRO A 1 82 ? 14.758 -5.227 9.461 1 98.69 82 PRO A CA 1
ATOM 585 C C . PRO A 1 82 ? 15.156 -6.691 9.289 1 98.69 82 PRO A C 1
ATOM 587 O O . PRO A 1 82 ? 15.398 -7.137 8.164 1 98.69 82 PRO A O 1
ATOM 590 N N . GLY A 1 83 ? 15.227 -7.383 10.391 1 98.88 83 GLY A N 1
ATOM 591 C CA . GLY A 1 83 ? 15.562 -8.797 10.297 1 98.88 83 GLY A CA 1
ATOM 592 C C . GLY A 1 83 ? 14.555 -9.594 9.492 1 98.88 83 GLY A C 1
ATOM 593 O O . GLY A 1 83 ? 14.93 -10.422 8.664 1 98.88 83 GLY A O 1
ATOM 594 N N . ALA A 1 84 ? 13.258 -9.406 9.734 1 98.81 84 ALA A N 1
ATOM 595 C CA . ALA A 1 84 ? 12.203 -10.109 9.008 1 98.81 84 ALA A CA 1
ATOM 596 C C . ALA A 1 84 ? 12.211 -9.734 7.531 1 98.81 84 ALA A C 1
ATOM 598 O O . ALA A 1 84 ? 12 -10.594 6.668 1 98.81 84 ALA A O 1
ATOM 599 N N . ILE A 1 85 ? 12.422 -8.469 7.238 1 98.88 85 ILE A N 1
ATOM 600 C CA . ILE A 1 85 ? 12.5 -8.016 5.855 1 98.88 85 ILE A CA 1
ATOM 601 C C . ILE A 1 85 ? 13.688 -8.672 5.16 1 98.88 85 ILE A C 1
ATOM 603 O O . ILE A 1 85 ? 13.555 -9.188 4.047 1 98.88 85 ILE A O 1
ATOM 607 N N . ARG A 1 86 ? 14.836 -8.648 5.816 1 98.94 86 ARG A N 1
ATOM 608 C CA . ARG A 1 86 ? 16.016 -9.289 5.258 1 98.94 86 ARG A CA 1
ATOM 609 C C . ARG A 1 86 ? 15.75 -10.758 4.949 1 98.94 86 ARG A C 1
ATOM 611 O O . ARG A 1 86 ? 16.156 -11.258 3.896 1 98.94 86 ARG A O 1
ATOM 618 N N . ASP A 1 8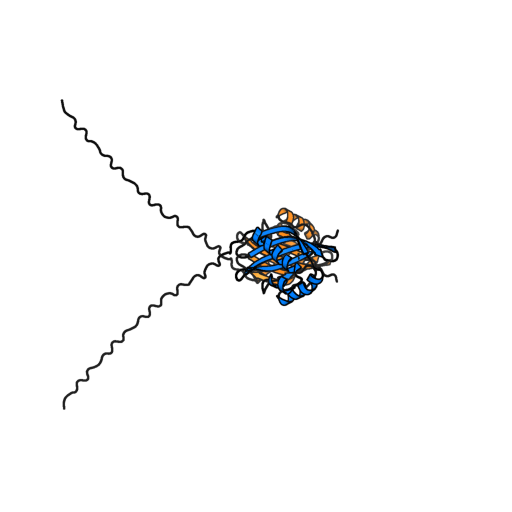7 ? 15.094 -11.422 5.887 1 98.75 87 ASP A N 1
ATOM 619 C CA . ASP A 1 87 ? 14.805 -12.844 5.723 1 98.75 87 ASP A CA 1
ATOM 620 C C . ASP A 1 87 ? 14.008 -13.102 4.445 1 98.75 87 ASP A C 1
ATOM 622 O O . ASP A 1 87 ? 14.242 -14.086 3.748 1 98.75 87 ASP A O 1
ATOM 626 N N . TYR A 1 88 ? 13.078 -12.297 4.164 1 98.81 88 TYR A N 1
ATOM 627 C CA . TYR A 1 88 ? 12.32 -12.43 2.93 1 98.81 88 TYR A CA 1
ATOM 628 C C . TYR A 1 88 ? 13.227 -12.32 1.711 1 98.81 88 TYR A C 1
ATOM 630 O O . TYR A 1 88 ? 13.125 -13.125 0.78 1 98.81 88 TYR A O 1
ATOM 638 N N . PHE A 1 89 ? 14.141 -11.375 1.746 1 98.81 89 PHE A N 1
ATOM 639 C CA . PHE A 1 89 ? 14.93 -11.102 0.552 1 98.81 89 PHE A CA 1
ATOM 640 C C . PHE A 1 89 ? 16.047 -12.133 0.392 1 98.81 89 PHE A C 1
ATOM 642 O O . PHE A 1 89 ? 16.547 -12.344 -0.714 1 98.81 89 PHE A O 1
ATOM 649 N N . VAL A 1 90 ? 16.453 -12.828 1.491 1 98.81 90 VAL A N 1
ATOM 650 C CA . VAL A 1 90 ? 17.375 -13.961 1.354 1 98.81 90 VAL A CA 1
ATOM 651 C C . VAL A 1 90 ? 16.781 -14.977 0.377 1 98.81 90 VAL A C 1
ATOM 653 O O . VAL A 1 90 ? 17.484 -15.477 -0.501 1 98.81 90 VAL A O 1
ATOM 656 N N . LYS A 1 91 ? 15.547 -15.211 0.482 1 97.88 91 LYS A N 1
ATOM 657 C CA . LYS A 1 91 ? 14.883 -16.203 -0.366 1 97.88 91 LYS A CA 1
ATOM 658 C C . LYS A 1 91 ? 14.555 -15.609 -1.736 1 97.88 91 LYS A C 1
ATOM 660 O O . LYS A 1 91 ? 14.789 -16.25 -2.764 1 97.88 91 LYS A O 1
ATOM 665 N N . PHE A 1 92 ? 14.023 -14.492 -1.795 1 98.38 92 PHE A N 1
ATOM 666 C CA . PHE A 1 92 ? 13.562 -13.844 -3.02 1 98.38 92 PHE A CA 1
ATOM 667 C C . PHE A 1 92 ? 14.703 -13.695 -4.02 1 98.38 92 PHE A C 1
ATOM 669 O O . PHE A 1 92 ? 14.516 -13.891 -5.219 1 98.38 92 PHE A O 1
ATOM 676 N N . LEU A 1 93 ? 15.906 -13.383 -3.504 1 98.69 93 LEU A N 1
ATOM 677 C CA . LEU A 1 93 ? 17.047 -13.07 -4.359 1 98.69 93 LEU A CA 1
ATOM 678 C C . LEU A 1 93 ? 17.594 -14.336 -5.027 1 98.69 93 LEU A C 1
ATOM 680 O O . LEU A 1 93 ? 18.344 -14.25 -5.996 1 98.69 93 LEU A O 1
ATOM 684 N N . LYS A 1 94 ? 17.188 -15.492 -4.488 1 98.38 94 LYS A N 1
ATOM 685 C CA . LYS A 1 94 ? 17.625 -16.734 -5.121 1 98.38 94 LYS A CA 1
ATOM 686 C C . LYS A 1 94 ? 17.125 -16.812 -6.566 1 98.38 94 LYS A C 1
ATOM 688 O O . LYS A 1 94 ? 17.781 -17.406 -7.418 1 98.38 94 LYS A O 1
ATOM 693 N N . GLY A 1 95 ? 16.047 -16.172 -6.867 1 98.25 95 GLY A N 1
ATOM 694 C CA . GLY A 1 95 ? 15.5 -16.172 -8.211 1 98.25 95 GLY A CA 1
ATOM 695 C C . GLY A 1 95 ? 16.125 -15.133 -9.117 1 98.25 95 GLY A C 1
ATOM 696 O O . GLY A 1 95 ? 15.812 -15.07 -10.305 1 98.25 95 GLY A O 1
ATOM 697 N N . LYS A 1 96 ? 16.938 -14.25 -8.57 1 98.56 96 LYS A N 1
ATOM 698 C CA . LYS A 1 96 ? 17.594 -13.164 -9.297 1 98.56 96 LYS A CA 1
ATOM 699 C C . LYS A 1 96 ? 16.562 -12.258 -9.969 1 98.56 96 LYS A C 1
ATOM 701 O O . LYS A 1 96 ? 16.656 -11.992 -11.172 1 98.56 96 LYS A O 1
ATOM 706 N N . PRO A 1 97 ? 15.695 -11.766 -9.234 1 98.5 97 PRO A N 1
ATOM 707 C CA . PRO A 1 97 ? 14.633 -10.93 -9.805 1 98.5 97 PRO A CA 1
ATOM 708 C C . PRO A 1 97 ? 15.141 -9.578 -10.289 1 98.5 97 PRO A C 1
ATOM 710 O O . PRO A 1 97 ? 16.047 -9 -9.68 1 98.5 97 PRO A O 1
ATOM 713 N N . GLN A 1 98 ? 14.523 -9.125 -11.398 1 98.69 98 GLN A N 1
ATOM 714 C CA . GLN A 1 98 ? 14.695 -7.758 -11.883 1 98.69 98 GLN A CA 1
ATOM 715 C C . GLN A 1 98 ? 13.352 -7.137 -12.266 1 98.69 98 GLN A C 1
ATOM 717 O O . GLN A 1 98 ? 12.586 -7.727 -13.031 1 98.69 98 GLN A O 1
ATOM 722 N N . GLY A 1 99 ? 13.156 -5.961 -11.695 1 98.56 99 GLY A N 1
ATOM 723 C CA . GLY A 1 99 ? 11.867 -5.32 -11.891 1 98.56 99 GLY A CA 1
ATOM 724 C C . GLY A 1 99 ? 11.898 -4.234 -12.953 1 98.56 99 GLY A C 1
ATOM 725 O O . GLY A 1 99 ? 12.93 -3.59 -13.164 1 98.56 99 GLY A O 1
ATOM 726 N N . THR A 1 100 ? 10.797 -4.043 -13.625 1 98.75 100 THR A N 1
ATOM 727 C CA . THR A 1 100 ? 10.531 -2.924 -14.523 1 98.75 100 THR A CA 1
ATOM 728 C C . THR A 1 100 ? 9.172 -2.303 -14.219 1 98.75 100 THR A C 1
ATOM 730 O O . THR A 1 100 ? 8.172 -3.016 -14.062 1 98.75 100 THR A O 1
ATOM 733 N N . ILE A 1 101 ? 9.156 -1.01 -14.148 1 98.88 101 ILE A N 1
ATOM 734 C CA . ILE A 1 101 ? 7.891 -0.318 -13.898 1 98.88 101 ILE A CA 1
ATOM 735 C C . ILE A 1 101 ? 7.051 -0.308 -15.172 1 98.88 101 ILE A C 1
ATOM 737 O O . ILE A 1 101 ? 7.531 0.074 -16.234 1 98.88 101 ILE A O 1
ATOM 741 N N . ASP A 1 102 ? 5.805 -0.673 -15.031 1 98.81 102 ASP A N 1
ATOM 742 C CA . ASP A 1 102 ? 4.871 -0.658 -16.156 1 98.81 102 ASP A CA 1
ATOM 743 C C . ASP A 1 102 ? 4.008 0.6 -16.125 1 98.81 102 ASP A C 1
ATOM 745 O O . ASP A 1 102 ? 3.699 1.165 -17.188 1 98.81 102 ASP A O 1
ATOM 749 N N . SER A 1 103 ? 3.506 1 -14.945 1 98.62 103 SER A N 1
ATOM 750 C CA . SER A 1 103 ? 2.725 2.209 -14.703 1 98.62 103 SER A CA 1
ATOM 751 C C . SER A 1 103 ? 2.928 2.729 -13.289 1 98.62 103 SER A C 1
ATOM 753 O O . SER A 1 103 ? 3.242 1.957 -12.375 1 98.62 103 SER A O 1
ATOM 755 N N . ARG A 1 104 ? 2.818 4.012 -13.102 1 98.38 104 ARG A N 1
ATOM 756 C CA . ARG A 1 104 ? 2.996 4.547 -11.75 1 98.38 104 ARG A CA 1
ATOM 757 C C . ARG A 1 104 ? 2.242 5.859 -11.578 1 98.38 104 ARG A C 1
ATOM 759 O O . ARG A 1 104 ? 2.039 6.594 -12.547 1 98.38 104 ARG A O 1
ATOM 766 N N . VAL A 1 105 ? 1.828 6.102 -10.422 1 98.38 105 VAL A N 1
ATOM 767 C CA . VAL A 1 105 ? 1.377 7.375 -9.875 1 98.38 105 VAL A CA 1
ATOM 768 C C . VAL A 1 105 ? 2.25 7.766 -8.68 1 98.38 105 VAL A C 1
ATOM 770 O O . VAL A 1 105 ? 2.512 6.945 -7.801 1 98.38 105 VAL A O 1
ATOM 773 N N . ILE A 1 106 ? 2.74 9.023 -8.711 1 98.75 106 ILE A N 1
ATOM 774 C CA . ILE A 1 106 ? 3.529 9.516 -7.59 1 98.75 106 ILE A CA 1
ATOM 775 C C . ILE A 1 106 ? 2.801 10.68 -6.918 1 98.75 106 ILE A C 1
ATOM 777 O O . ILE A 1 106 ? 2.277 11.562 -7.598 1 98.75 106 ILE A O 1
ATOM 781 N N . LYS A 1 107 ? 2.713 10.586 -5.633 1 97.88 107 LYS A N 1
ATOM 782 C CA . LYS A 1 107 ? 2.209 11.672 -4.797 1 97.88 107 LYS A CA 1
ATOM 783 C C . LYS A 1 107 ? 3.234 12.078 -3.744 1 97.88 107 LYS A C 1
ATOM 785 O O . LYS A 1 107 ? 3.742 11.227 -3.008 1 97.88 107 LYS A O 1
ATOM 790 N N . ILE A 1 108 ? 3.463 13.391 -3.699 1 97.25 108 ILE A N 1
ATOM 791 C CA . ILE A 1 108 ? 4.48 13.883 -2.777 1 97.25 108 ILE A CA 1
ATOM 792 C C . ILE A 1 108 ? 3.834 14.758 -1.71 1 97.25 108 ILE A C 1
ATOM 794 O O . ILE A 1 108 ? 3.066 15.672 -2.029 1 97.25 108 ILE A O 1
ATOM 798 N N . GLY A 1 109 ? 4.07 14.383 -0.438 1 94.44 109 GLY A N 1
ATOM 799 C CA . GLY A 1 109 ? 3.748 15.227 0.698 1 94.44 109 GLY A CA 1
ATOM 800 C C . GLY A 1 109 ? 4.977 15.766 1.41 1 94.44 109 GLY A C 1
ATOM 801 O O . GLY A 1 109 ? 6.066 15.805 0.834 1 94.44 109 GLY A O 1
ATOM 802 N N . CYS A 1 110 ? 4.711 16.281 2.605 1 94 110 CYS A N 1
ATOM 803 C CA . CYS A 1 110 ? 5.832 16.781 3.396 1 94 110 CYS A CA 1
ATOM 804 C C . CYS A 1 110 ? 6.621 15.625 4.004 1 94 110 CYS A C 1
ATOM 806 O O . CYS A 1 110 ? 6.148 14.961 4.934 1 94 110 CYS A O 1
ATOM 808 N N . ASN A 1 111 ? 7.824 15.273 3.525 1 96.12 111 ASN A N 1
ATOM 809 C CA . ASN A 1 111 ? 8.766 14.266 4 1 96.12 111 ASN A CA 1
ATOM 810 C C . ASN A 1 111 ? 8.195 12.859 3.857 1 96.12 111 ASN A C 1
ATOM 812 O O . ASN A 1 111 ? 8.578 11.953 4.598 1 96.12 111 ASN A O 1
ATOM 816 N N . ILE A 1 112 ? 7.234 12.742 3.064 1 97.69 112 ILE A N 1
ATOM 817 C CA . ILE A 1 112 ? 6.613 11.469 2.725 1 97.69 112 ILE A CA 1
ATOM 818 C C . ILE A 1 112 ? 6.223 11.461 1.248 1 97.69 112 ILE A C 1
ATOM 820 O O . ILE A 1 112 ? 5.828 12.492 0.7 1 97.69 112 ILE A O 1
ATOM 824 N N . ALA A 1 113 ? 6.344 10.367 0.576 1 98.5 113 ALA A N 1
ATOM 825 C CA . ALA A 1 113 ? 5.949 10.211 -0.822 1 98.5 113 ALA A CA 1
ATOM 826 C C . ALA A 1 113 ? 5.387 8.82 -1.081 1 98.5 113 ALA A C 1
ATOM 828 O O . ALA A 1 113 ? 5.801 7.844 -0.446 1 98.5 113 ALA A O 1
ATOM 829 N N . GLN A 1 114 ? 4.438 8.781 -1.939 1 98.81 114 GLN A N 1
ATOM 830 C CA . GLN A 1 114 ? 3.84 7.535 -2.398 1 98.81 114 GLN A CA 1
ATOM 831 C C . GLN A 1 114 ? 4.195 7.258 -3.855 1 98.81 114 GLN A C 1
ATOM 833 O O . GLN A 1 114 ? 4.113 8.156 -4.699 1 98.81 114 GLN A O 1
ATOM 838 N N . ASP A 1 115 ? 4.684 6.148 -4.191 1 98.94 115 ASP A N 1
ATOM 839 C CA . ASP A 1 115 ? 4.898 5.602 -5.527 1 98.94 115 ASP A CA 1
ATOM 840 C C . ASP A 1 115 ? 4.094 4.32 -5.734 1 98.94 115 ASP A C 1
ATOM 842 O O . ASP A 1 115 ? 4.422 3.273 -5.168 1 98.94 115 ASP A O 1
ATOM 846 N N . ILE A 1 116 ? 2.994 4.422 -6.5 1 98.88 116 ILE A N 1
ATOM 847 C CA . ILE A 1 116 ? 1.99 3.371 -6.621 1 98.88 116 ILE A CA 1
ATOM 848 C C . ILE A 1 116 ? 1.82 2.992 -8.094 1 98.88 116 ILE A C 1
ATOM 850 O O . ILE A 1 116 ? 1.754 3.863 -8.961 1 98.88 116 ILE A O 1
ATOM 854 N N . GLY A 1 117 ? 1.812 1.671 -8.359 1 98.81 117 GLY A N 1
ATOM 855 C CA . GLY A 1 117 ? 1.599 1.282 -9.742 1 98.81 117 GLY A CA 1
ATOM 856 C C . GLY A 1 117 ? 1.712 -0.214 -9.969 1 98.81 117 GLY A C 1
ATOM 857 O O . GLY A 1 117 ? 1.295 -1.008 -9.125 1 98.81 117 GLY A O 1
ATOM 858 N N . THR A 1 118 ? 2.109 -0.511 -11.188 1 98.88 118 THR A N 1
ATOM 859 C CA . THR A 1 118 ? 2.348 -1.895 -11.586 1 98.88 118 THR A CA 1
ATOM 860 C C . THR A 1 118 ? 3.781 -2.078 -12.078 1 98.88 118 THR A C 1
ATOM 862 O O . THR A 1 118 ? 4.383 -1.145 -12.609 1 98.88 118 THR A O 1
ATOM 865 N N . TYR A 1 119 ? 4.277 -3.217 -11.789 1 98.81 119 TYR A N 1
ATOM 866 C CA . TYR A 1 119 ? 5.605 -3.572 -12.273 1 98.81 119 TYR A CA 1
ATOM 867 C C . TYR A 1 119 ? 5.676 -5.047 -12.648 1 98.81 119 TYR A C 1
ATOM 869 O O . TYR A 1 119 ? 4.766 -5.82 -12.328 1 98.81 119 TYR A O 1
ATOM 877 N N . THR A 1 120 ? 6.672 -5.387 -13.43 1 98.81 120 THR A N 1
ATOM 878 C CA . THR A 1 120 ? 6.953 -6.754 -13.844 1 98.81 120 THR A CA 1
ATOM 879 C C . THR A 1 120 ? 8.32 -7.207 -13.328 1 98.81 120 THR A C 1
ATOM 881 O O . THR A 1 120 ? 9.312 -6.504 -13.5 1 98.81 120 THR A O 1
ATOM 884 N N . PHE A 1 121 ? 8.359 -8.328 -12.664 1 98.62 121 PHE A N 1
ATOM 885 C CA . PHE A 1 121 ? 9.617 -8.953 -12.297 1 98.62 121 PHE A CA 1
ATOM 886 C C . PHE A 1 121 ? 9.961 -10.086 -13.258 1 98.62 121 PHE A C 1
ATOM 888 O O . PHE A 1 121 ? 9.117 -10.945 -13.539 1 98.62 121 PHE A O 1
ATOM 895 N N . LYS A 1 122 ? 11.12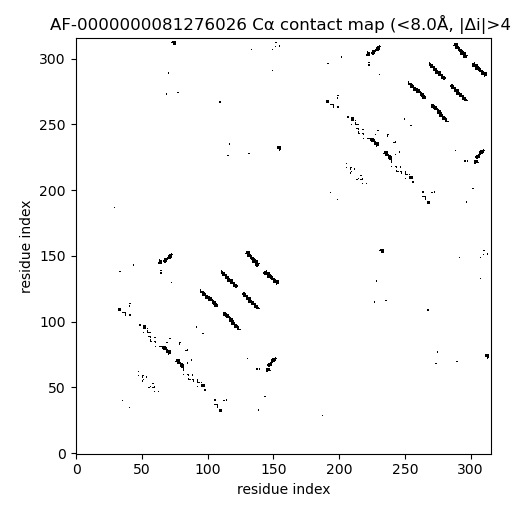5 -10.062 -13.742 1 98.56 122 LYS A N 1
ATOM 896 C CA . LYS A 1 122 ? 11.703 -11.188 -14.469 1 98.56 122 LYS A CA 1
ATOM 897 C C . LYS A 1 122 ? 12.703 -11.945 -13.609 1 98.56 122 LYS A C 1
ATOM 899 O O . LYS A 1 122 ? 13.461 -11.336 -12.844 1 98.56 122 LYS A O 1
ATOM 904 N N . PHE A 1 123 ? 12.742 -13.25 -13.836 1 98.25 123 PHE A N 1
ATOM 905 C CA . PHE A 1 123 ? 13.602 -14.117 -13.039 1 98.25 123 PHE A CA 1
ATOM 906 C C . PHE A 1 123 ? 14.609 -14.844 -13.922 1 98.25 123 PHE A C 1
ATOM 908 O O . PHE A 1 123 ? 14.469 -14.859 -15.148 1 98.25 123 PHE A O 1
ATOM 915 N N . ALA A 1 124 ? 15.586 -15.453 -13.289 1 98.19 124 ALA A N 1
ATOM 916 C CA . ALA A 1 124 ? 16.672 -16.109 -14.008 1 98.19 124 ALA A CA 1
ATOM 917 C C . ALA A 1 124 ? 16.156 -17.312 -14.789 1 98.19 124 ALA A C 1
ATOM 919 O O . ALA A 1 124 ? 16.719 -17.672 -15.836 1 98.19 124 ALA A O 1
ATOM 920 N N . ASP A 1 125 ? 15.164 -17.906 -14.352 1 97.94 125 ASP A N 1
ATOM 921 C CA . ASP A 1 125 ? 14.648 -19.094 -15 1 97.94 125 ASP A CA 1
ATOM 922 C C . ASP A 1 125 ? 13.734 -18.734 -16.172 1 97.94 125 ASP A C 1
ATOM 924 O O . ASP A 1 125 ? 13.141 -19.609 -16.797 1 97.94 125 ASP A O 1
ATOM 928 N N . GLY A 1 126 ? 13.531 -17.484 -16.375 1 97.88 126 GLY A N 1
ATOM 929 C CA . GLY A 1 126 ? 12.758 -17.031 -17.516 1 97.88 126 GLY A CA 1
ATOM 930 C C . GLY A 1 126 ? 11.32 -16.672 -17.172 1 97.88 126 GLY A C 1
ATOM 931 O O . GLY A 1 126 ? 10.609 -16.094 -17.969 1 97.88 126 GLY A O 1
ATOM 932 N N . LYS A 1 127 ? 10.945 -16.906 -15.977 1 97.38 127 LYS A N 1
ATOM 933 C CA . LYS A 1 127 ? 9.586 -16.578 -15.547 1 97.38 127 LYS A CA 1
ATOM 934 C C . LYS A 1 127 ? 9.43 -15.078 -15.328 1 97.38 127 LYS A C 1
ATOM 936 O O . LYS A 1 127 ? 10.406 -14.383 -15.055 1 97.38 127 LYS A O 1
ATOM 941 N N . ALA A 1 128 ? 8.156 -14.633 -15.555 1 97.88 128 ALA A N 1
ATOM 942 C CA . ALA A 1 128 ? 7.793 -13.242 -15.266 1 97.88 128 ALA A CA 1
ATOM 943 C C . ALA A 1 128 ? 6.555 -13.18 -14.375 1 97.88 128 ALA A C 1
ATOM 945 O O . ALA A 1 128 ? 5.629 -13.977 -14.523 1 97.88 128 ALA A O 1
ATOM 946 N N . VAL A 1 129 ? 6.578 -12.273 -13.477 1 97.19 129 VAL A N 1
ATOM 947 C CA . VAL A 1 129 ? 5.434 -12.008 -12.609 1 97.19 129 VAL A CA 1
ATOM 948 C C . VAL A 1 129 ? 4.988 -10.555 -12.766 1 97.19 1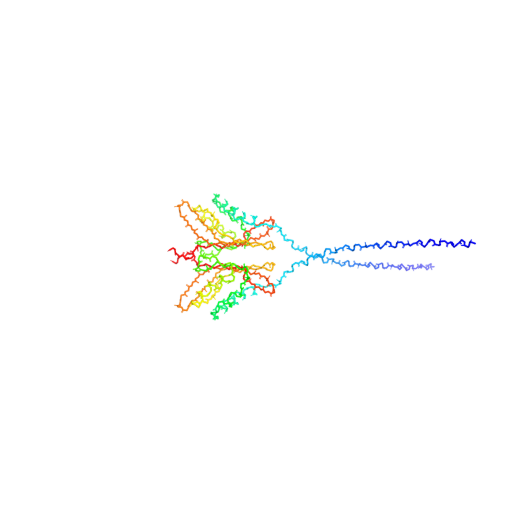29 VAL A C 1
ATOM 950 O O . VAL A 1 129 ? 5.773 -9.633 -12.539 1 97.19 129 VAL A O 1
ATOM 953 N N . HIS A 1 130 ? 3.793 -10.359 -13.211 1 97.94 130 HIS A N 1
ATOM 954 C CA . HIS A 1 130 ? 3.164 -9.039 -13.195 1 97.94 130 HIS A CA 1
ATOM 955 C C . HIS A 1 130 ? 2.535 -8.75 -11.836 1 97.94 130 HIS A C 1
ATOM 957 O O . HIS A 1 130 ? 1.818 -9.586 -11.289 1 97.94 130 HIS A O 1
ATOM 963 N N . ALA A 1 131 ? 2.809 -7.598 -11.352 1 98.5 131 ALA A N 1
ATOM 964 C CA . ALA A 1 131 ? 2.398 -7.32 -9.977 1 98.5 131 ALA A CA 1
ATOM 965 C C . ALA A 1 131 ? 1.965 -5.867 -9.82 1 98.5 131 ALA A C 1
ATOM 967 O O . ALA A 1 131 ? 2.256 -5.027 -10.672 1 98.5 131 ALA A O 1
ATOM 968 N N . ARG A 1 132 ? 1.182 -5.555 -8.867 1 98.81 132 ARG A N 1
ATOM 969 C CA . ARG A 1 132 ? 0.937 -4.215 -8.352 1 98.81 132 ARG A CA 1
ATOM 970 C C . ARG A 1 132 ? 1.859 -3.906 -7.176 1 98.81 132 ARG A C 1
ATOM 972 O O . ARG A 1 132 ? 2.244 -4.809 -6.426 1 98.81 132 ARG A O 1
ATOM 979 N N . TYR A 1 133 ? 2.205 -2.609 -7.02 1 98.94 133 TYR A N 1
ATOM 980 C CA . TYR A 1 133 ? 3.104 -2.264 -5.926 1 98.94 133 TYR A CA 1
ATOM 981 C C . TYR A 1 133 ? 2.697 -0.943 -5.281 1 98.94 133 TYR A C 1
ATOM 983 O O . TYR A 1 133 ? 2.082 -0.093 -5.93 1 98.94 133 TYR A O 1
ATOM 991 N N . THR A 1 134 ? 2.951 -0.828 -4.039 1 98.94 134 THR A N 1
ATOM 992 C CA . THR A 1 134 ? 2.928 0.384 -3.227 1 98.94 134 THR A CA 1
ATOM 993 C C . THR A 1 134 ? 4.27 0.599 -2.537 1 98.94 134 THR A C 1
ATOM 995 O O . THR A 1 134 ? 4.723 -0.253 -1.77 1 98.94 134 THR A O 1
ATOM 998 N N . TYR A 1 135 ? 4.891 1.689 -2.801 1 98.94 135 TYR A N 1
ATOM 999 C CA . TYR A 1 135 ? 5.961 2.215 -1.957 1 98.94 135 TYR A CA 1
ATOM 1000 C C . TYR A 1 135 ? 5.52 3.492 -1.251 1 98.94 135 TYR A C 1
ATOM 1002 O O . TYR A 1 135 ? 5.031 4.426 -1.892 1 98.94 135 TYR A O 1
ATOM 1010 N N . VAL A 1 136 ? 5.641 3.494 0.044 1 98.88 136 VAL A N 1
ATOM 1011 C CA . VAL A 1 136 ? 5.645 4.742 0.802 1 98.88 136 VAL A CA 1
ATOM 1012 C C . VAL A 1 136 ? 7.062 5.055 1.277 1 98.88 136 VAL A C 1
ATOM 1014 O O . VAL A 1 136 ? 7.68 4.25 1.98 1 98.88 136 VAL A O 1
ATOM 1017 N N . TYR A 1 137 ? 7.547 6.176 0.812 1 98.88 137 TYR A N 1
ATOM 1018 C CA . TYR A 1 137 ? 8.867 6.648 1.22 1 98.88 137 TYR A CA 1
ATOM 1019 C C . TYR A 1 137 ? 8.75 7.73 2.287 1 98.88 137 TYR A C 1
ATOM 1021 O O . TYR A 1 137 ? 7.871 8.594 2.217 1 98.88 137 TYR A O 1
ATOM 1029 N N . GLU A 1 138 ? 9.641 7.676 3.23 1 98.44 138 GLU A N 1
ATOM 1030 C CA . GLU A 1 138 ? 9.734 8.727 4.238 1 98.44 138 GLU A CA 1
ATOM 1031 C C . GLU A 1 138 ? 11.156 9.289 4.328 1 98.44 138 GLU A C 1
ATOM 1033 O O . GLU A 1 138 ? 12.125 8.539 4.242 1 98.44 138 GLU A O 1
ATOM 1038 N N . TRP A 1 139 ? 11.203 10.602 4.457 1 97.62 139 TRP A N 1
ATOM 1039 C CA . TRP A 1 139 ? 12.477 11.266 4.711 1 97.62 139 TRP A CA 1
ATOM 1040 C C . TRP A 1 139 ? 12.891 11.102 6.172 1 97.62 139 TRP A C 1
ATOM 1042 O O . TRP A 1 139 ? 12.25 11.656 7.07 1 97.62 139 TRP A O 1
ATOM 1052 N N . GLN A 1 140 ? 13.867 10.289 6.43 1 95.75 140 GLN A N 1
ATOM 1053 C CA . GLN A 1 140 ? 14.367 10 7.77 1 95.75 140 GLN A CA 1
ATOM 1054 C C . GLN A 1 140 ? 15.883 10.141 7.836 1 95.75 140 GLN A C 1
ATOM 1056 O O . GLN A 1 140 ? 16.609 9.508 7.059 1 95.75 140 GLN A O 1
ATOM 1061 N N . ASN A 1 141 ? 16.312 10.977 8.734 1 94.31 141 ASN A N 1
ATOM 1062 C CA . ASN A 1 141 ? 17.734 11.141 8.992 1 94.31 141 ASN A CA 1
ATOM 1063 C C . ASN A 1 141 ? 18.516 11.461 7.719 1 94.31 141 ASN A C 1
ATOM 1065 O O . ASN A 1 141 ? 19.516 10.82 7.422 1 94.31 141 ASN A O 1
ATOM 1069 N N . GLY A 1 142 ? 17.953 12.227 6.867 1 96.06 142 GLY A N 1
ATOM 1070 C CA . GLY A 1 142 ? 18.672 12.75 5.715 1 96.06 142 GLY A CA 1
ATOM 1071 C C . GLY A 1 142 ? 18.594 11.852 4.496 1 96.06 142 GLY A C 1
ATOM 1072 O O . GLY A 1 142 ? 19.328 12.031 3.533 1 96.06 142 GLY A O 1
ATOM 1073 N N . GLN A 1 143 ? 17.719 10.883 4.527 1 97.62 143 GLN A N 1
ATOM 1074 C CA . GLN A 1 143 ? 17.578 9.992 3.379 1 97.62 143 GLN A CA 1
ATOM 1075 C C . GLN A 1 143 ? 16.125 9.562 3.199 1 97.62 143 GLN A C 1
ATOM 1077 O O . GLN A 1 143 ? 15.367 9.492 4.172 1 97.62 143 GLN A O 1
ATOM 1082 N N . TRP A 1 144 ? 15.766 9.352 1.939 1 98.69 144 TRP A N 1
ATOM 1083 C CA . TRP A 1 144 ? 14.484 8.711 1.637 1 98.69 144 TRP A CA 1
ATOM 1084 C C . TRP A 1 144 ? 14.57 7.203 1.818 1 98.69 144 TRP A C 1
ATOM 1086 O O . TRP A 1 144 ? 15.398 6.543 1.191 1 98.69 144 TRP A O 1
ATOM 1096 N N . LEU A 1 145 ? 13.742 6.668 2.723 1 98.88 145 LEU A N 1
ATOM 1097 C CA . LEU A 1 145 ? 13.703 5.234 2.996 1 98.88 145 LEU A CA 1
ATOM 1098 C C . LEU A 1 145 ? 12.305 4.676 2.762 1 98.88 145 LEU A C 1
ATOM 1100 O O . LEU A 1 145 ? 11.32 5.418 2.787 1 98.88 145 LEU A O 1
ATOM 1104 N N . ILE A 1 146 ? 12.258 3.383 2.463 1 98.94 146 ILE A N 1
ATOM 1105 C CA . ILE A 1 146 ? 10.977 2.699 2.303 1 98.94 146 ILE A CA 1
ATOM 1106 C C . ILE A 1 146 ? 10.344 2.465 3.672 1 98.94 146 ILE A C 1
ATOM 1108 O O . ILE A 1 146 ? 10.828 1.649 4.457 1 98.94 146 ILE A O 1
ATOM 1112 N N . ALA A 1 147 ? 9.297 3.199 3.934 1 98.81 147 ALA A N 1
ATOM 1113 C CA . ALA A 1 147 ? 8.539 2.998 5.164 1 98.81 147 ALA A CA 1
ATOM 1114 C C . ALA A 1 147 ? 7.523 1.866 5 1 98.81 147 ALA A C 1
ATOM 1116 O O . ALA A 1 147 ? 7.18 1.19 5.973 1 98.81 147 ALA A O 1
ATOM 1117 N N . HIS A 1 148 ? 7.066 1.699 3.822 1 98.88 148 HIS A N 1
ATOM 1118 C CA . HIS A 1 148 ? 6.094 0.652 3.529 1 98.88 148 HIS A CA 1
ATOM 1119 C C . HIS A 1 148 ? 6.219 0.171 2.088 1 98.88 148 HIS A C 1
ATOM 1121 O O . HIS A 1 148 ? 6.41 0.978 1.174 1 98.88 148 HIS A O 1
ATOM 1127 N N . HIS A 1 149 ? 6.199 -1.13 1.916 1 98.94 149 HIS A N 1
ATOM 1128 C CA . HIS A 1 149 ? 6.242 -1.798 0.62 1 98.94 149 HIS A CA 1
ATOM 1129 C C . HIS A 1 149 ? 5.203 -2.912 0.542 1 98.94 149 HIS A C 1
ATOM 1131 O O . HIS A 1 149 ? 5.25 -3.863 1.325 1 98.94 149 HIS A O 1
ATOM 1137 N N . HIS A 1 150 ? 4.199 -2.766 -0.291 1 98.94 150 HIS A N 1
ATOM 1138 C CA . HIS A 1 150 ? 3.201 -3.785 -0.595 1 98.94 150 HIS A CA 1
ATOM 1139 C C . HIS A 1 150 ? 3.305 -4.242 -2.045 1 98.94 150 HIS A C 1
ATOM 1141 O O . HIS A 1 150 ? 3.141 -3.441 -2.967 1 98.94 150 HIS A O 1
ATOM 1147 N N . SER A 1 151 ? 3.676 -5.43 -2.211 1 98.88 151 SER A N 1
ATOM 1148 C CA . SER A 1 151 ? 3.758 -6.039 -3.535 1 98.88 151 SER A CA 1
ATOM 1149 C C . SER A 1 151 ? 2.836 -7.246 -3.646 1 98.88 151 SER A C 1
ATOM 1151 O O . SER A 1 151 ? 2.752 -8.062 -2.723 1 98.88 151 SER A O 1
ATOM 1153 N N . SER A 1 152 ? 2.072 -7.328 -4.746 1 98.62 152 SER A N 1
ATOM 1154 C CA . SER A 1 152 ? 1.171 -8.461 -4.949 1 98.62 152 SER A CA 1
ATOM 1155 C C . SER A 1 152 ? 1.034 -8.797 -6.43 1 98.62 152 SER A C 1
ATOM 1157 O O . SER A 1 152 ? 0.874 -7.906 -7.266 1 98.62 152 SER A O 1
ATOM 1159 N N . ALA A 1 153 ? 1.056 -10.078 -6.711 1 97.69 153 ALA A N 1
ATOM 1160 C CA . ALA A 1 153 ? 0.833 -10.531 -8.086 1 97.69 153 ALA A CA 1
ATOM 1161 C C . ALA A 1 153 ? -0.553 -10.125 -8.578 1 97.69 153 ALA A C 1
ATOM 1163 O O . ALA A 1 153 ? -1.473 -9.938 -7.773 1 97.69 153 ALA A O 1
ATOM 1164 N N . MET A 1 154 ? -0.694 -9.953 -9.898 1 97.88 154 MET A N 1
ATOM 1165 C CA . MET A 1 154 ? -2.004 -9.688 -10.484 1 97.88 154 MET A CA 1
ATOM 1166 C C . MET A 1 154 ? -3.012 -10.758 -10.078 1 97.88 154 MET A C 1
ATOM 1168 O O . MET A 1 154 ? -2.707 -11.953 -10.125 1 97.88 154 MET A O 1
ATOM 1172 N N . PRO A 1 155 ? -4.207 -10.289 -9.711 1 94.94 155 PRO A N 1
ATOM 1173 C CA . PRO A 1 155 ? -5.156 -11.266 -9.164 1 94.94 155 PRO A CA 1
ATOM 1174 C C . PRO A 1 155 ? -5.902 -12.031 -10.25 1 94.94 155 PRO A C 1
ATOM 1176 O O . PRO A 1 155 ? -6.426 -13.117 -10 1 94.94 155 PRO A O 1
ATOM 1179 N N . GLU A 1 156 ? -6.078 -11.352 -11.359 1 89.75 156 GLU A N 1
ATOM 1180 C CA . GLU A 1 156 ? -6.824 -12.023 -12.414 1 89.75 156 GLU A CA 1
ATOM 1181 C C . GLU A 1 156 ? -5.945 -13.023 -13.164 1 89.75 156 GLU A C 1
ATOM 1183 O O . GLU A 1 156 ? -4.766 -12.758 -13.406 1 89.75 156 GLU A O 1
ATOM 1188 N N . ARG A 1 157 ? -6.539 -14.156 -13.281 1 75.81 157 ARG A N 1
ATOM 1189 C CA . ARG A 1 157 ? -5.816 -15.203 -14 1 75.81 157 ARG A CA 1
ATOM 1190 C C . ARG A 1 157 ? -6.047 -15.094 -15.508 1 75.81 157 ARG A C 1
ATOM 1192 O O . ARG A 1 157 ? -7.109 -14.648 -15.945 1 75.81 157 ARG A O 1
ATOM 1199 N N . ASP A 1 158 ? -4.867 -15.188 -16.266 1 61.16 158 ASP A N 1
ATOM 1200 C CA . ASP A 1 158 ? -5.02 -15.273 -17.719 1 61.16 158 ASP A CA 1
ATOM 1201 C C . ASP A 1 158 ? -6.016 -16.359 -18.109 1 61.16 158 ASP A C 1
ATOM 1203 O O . ASP A 1 158 ? -6.16 -17.359 -17.391 1 61.16 158 ASP A O 1
ATOM 1207 N N . MET B 1 1 ? -1.429 104.062 -18.891 1 34.44 1 MET B N 1
ATOM 1208 C CA . MET B 1 1 ? -1.13 102.688 -19.328 1 34.44 1 MET B CA 1
ATOM 1209 C C . MET B 1 1 ? -0.594 101.875 -18.172 1 34.44 1 MET B C 1
ATOM 1211 O O . MET B 1 1 ? 0.507 102.125 -17.672 1 34.44 1 MET B O 1
ATOM 1215 N N . LYS B 1 2 ? -1.578 101.438 -17.25 1 41.78 2 LYS B N 1
ATOM 1216 C CA . LYS B 1 2 ? -1.496 100.75 -15.953 1 41.78 2 LYS B CA 1
ATOM 1217 C C . LYS B 1 2 ? -0.894 99.375 -16.109 1 41.78 2 LYS B C 1
ATOM 1219 O O . LYS B 1 2 ? -1.355 98.562 -16.938 1 41.78 2 LYS B O 1
ATOM 1224 N N . HIS B 1 3 ? 0.436 99.188 -15.93 1 42.62 3 HIS B N 1
ATOM 1225 C CA . HIS B 1 3 ? 1.269 98 -15.938 1 42.62 3 HIS B CA 1
ATOM 1226 C C . HIS B 1 3 ? 0.793 97 -14.898 1 42.62 3 HIS B C 1
ATOM 1228 O O . HIS B 1 3 ? 0.74 97.312 -13.711 1 42.62 3 HIS B O 1
ATOM 1234 N N . ALA B 1 4 ? -0.294 96.25 -15.242 1 47.12 4 ALA B N 1
ATOM 1235 C CA . ALA B 1 4 ? -0.814 95.125 -14.422 1 47.12 4 ALA B CA 1
ATOM 1236 C C . ALA B 1 4 ? 0.267 94.062 -14.141 1 47.12 4 ALA B C 1
ATOM 1238 O O . ALA B 1 4 ? 0.945 93.625 -15.055 1 47.12 4 ALA B O 1
ATOM 1239 N N . GLY B 1 5 ? 0.909 94.188 -12.969 1 40.56 5 GLY B N 1
ATOM 1240 C CA . GLY B 1 5 ? 1.925 93.25 -12.453 1 40.56 5 GLY B CA 1
ATOM 1241 C C . GLY B 1 5 ? 1.461 91.812 -12.398 1 40.56 5 GLY B C 1
ATOM 1242 O O . GLY B 1 5 ? 0.333 91.562 -11.984 1 40.56 5 GLY B O 1
ATOM 1243 N N . VAL B 1 6 ? 1.935 90.938 -13.336 1 46.78 6 VAL B N 1
ATOM 1244 C CA . VAL B 1 6 ? 1.704 89.5 -13.516 1 46.78 6 VAL B CA 1
ATOM 1245 C C . VAL B 1 6 ? 2.201 88.75 -12.289 1 46.78 6 VAL B C 1
ATOM 1247 O O . VAL B 1 6 ? 3.387 88.812 -11.953 1 46.78 6 VAL B O 1
ATOM 1250 N N . VAL B 1 7 ? 1.423 88.688 -11.219 1 45.75 7 VAL B N 1
ATOM 1251 C CA . VAL B 1 7 ? 1.77 87.875 -10.039 1 45.75 7 VAL B CA 1
ATOM 1252 C C . VAL B 1 7 ? 1.932 86.438 -10.438 1 45.75 7 VAL B C 1
ATOM 1254 O O . VAL B 1 7 ? 1.036 85.812 -11.047 1 45.75 7 VAL B O 1
ATOM 1257 N N . SER B 1 8 ? 3.135 85.938 -10.742 1 44.91 8 SER B N 1
ATOM 1258 C CA . SER B 1 8 ? 3.518 84.562 -11.047 1 44.91 8 SER B CA 1
ATOM 1259 C C . SER B 1 8 ? 3.186 83.625 -9.898 1 44.91 8 SER B C 1
ATOM 1261 O O . SER B 1 8 ? 3.637 83.812 -8.766 1 44.91 8 SER B O 1
ATOM 1263 N N . LEU B 1 9 ? 2.002 83.062 -9.836 1 43.94 9 LEU B N 1
ATOM 1264 C CA . LEU B 1 9 ? 1.598 82.062 -8.844 1 43.94 9 LEU B CA 1
ATOM 1265 C C . LEU B 1 9 ? 2.461 80.812 -8.945 1 43.94 9 LEU B C 1
ATOM 1267 O O . LEU B 1 9 ? 2.52 80.188 -10 1 43.94 9 LEU B O 1
ATOM 1271 N N . MET B 1 10 ? 3.623 80.688 -8.289 1 39.91 10 MET B N 1
ATOM 1272 C CA . MET B 1 10 ? 4.465 79.5 -8.25 1 39.91 10 MET B CA 1
ATOM 1273 C C . MET B 1 10 ? 3.742 78.375 -7.551 1 39.91 10 MET B C 1
ATOM 1275 O O . MET B 1 10 ? 3.25 78.5 -6.434 1 39.91 10 MET B O 1
ATOM 1279 N N . ALA B 1 11 ? 3.104 77.438 -8.289 1 45.41 11 ALA B N 1
ATOM 1280 C CA . ALA B 1 11 ? 2.441 76.188 -7.801 1 45.41 11 ALA B CA 1
ATOM 1281 C C . ALA B 1 11 ? 3.441 75.25 -7.152 1 45.41 11 ALA B C 1
ATOM 1283 O O . ALA B 1 11 ? 4.473 74.938 -7.742 1 45.41 11 ALA B O 1
ATOM 1284 N N . ALA B 1 12 ? 3.57 75.188 -5.789 1 46.28 12 ALA B N 1
ATOM 1285 C CA . ALA B 1 12 ? 4.402 74.25 -5.039 1 46.28 12 ALA B CA 1
ATOM 1286 C C . ALA B 1 12 ? 3.943 72.812 -5.258 1 46.28 12 ALA B C 1
ATOM 1288 O O . ALA B 1 12 ? 2.764 72.5 -5.086 1 46.28 12 ALA B O 1
ATOM 1289 N N . ALA B 1 13 ? 4.613 72 -6.129 1 47.53 13 ALA B N 1
ATOM 1290 C CA . ALA B 1 13 ? 4.371 70.625 -6.375 1 47.53 13 ALA B CA 1
ATOM 1291 C C . ALA B 1 13 ? 4.641 69.812 -5.117 1 47.53 13 ALA B C 1
ATOM 1293 O O . ALA B 1 13 ? 5.746 69.812 -4.574 1 47.53 13 ALA B O 1
ATOM 1294 N N . ALA B 1 14 ? 3.643 69.5 -4.246 1 50.84 14 ALA B N 1
ATOM 1295 C CA . ALA B 1 14 ? 3.789 68.562 -3.115 1 50.84 14 ALA B CA 1
ATOM 1296 C C . ALA B 1 14 ? 4.16 67.188 -3.586 1 50.84 14 ALA B C 1
ATOM 1298 O O . ALA B 1 14 ? 3.482 66.625 -4.441 1 50.84 14 ALA B O 1
ATOM 1299 N N . THR B 1 15 ? 5.438 66.688 -3.551 1 53.47 15 THR B N 1
ATOM 1300 C CA . THR B 1 15 ? 5.895 65.375 -3.822 1 53.47 15 THR B CA 1
ATOM 1301 C C . THR B 1 15 ? 5.324 64.375 -2.801 1 53.47 15 THR B C 1
ATOM 1303 O O . THR B 1 15 ? 5.559 64.5 -1.599 1 53.47 15 THR B O 1
ATOM 1306 N N . VAL B 1 16 ? 4.172 63.75 -3.061 1 58.22 16 VAL B N 1
ATOM 1307 C CA . VAL B 1 16 ? 3.66 62.656 -2.242 1 58.22 16 VAL B CA 1
ATOM 1308 C C . VAL B 1 16 ? 4.66 61.5 -2.232 1 58.22 16 VAL B C 1
ATOM 1310 O O . VAL B 1 16 ? 4.953 60.906 -3.279 1 58.22 16 VAL B O 1
ATOM 1313 N N . LEU B 1 17 ? 5.527 61.406 -1.225 1 54.38 17 LEU B N 1
ATOM 1314 C CA . LEU B 1 17 ? 6.348 60.219 -1.029 1 54.38 17 LEU B CA 1
ATOM 1315 C C . LEU B 1 17 ? 5.48 59.031 -0.715 1 54.38 17 LEU B C 1
ATOM 1317 O O . LEU B 1 17 ? 4.781 59 0.3 1 54.38 17 LEU B O 1
ATOM 1321 N N . LEU B 1 18 ? 5.145 58.219 -1.713 1 57.09 18 LEU B N 1
ATOM 1322 C CA . LEU B 1 18 ? 4.559 56.875 -1.486 1 57.09 18 LEU B CA 1
ATOM 1323 C C . LEU B 1 18 ? 5.516 56 -0.7 1 57.09 18 LEU B C 1
ATOM 1325 O O . LEU B 1 18 ? 6.586 55.656 -1.193 1 57.09 18 LEU B O 1
ATOM 1329 N N . VAL B 1 19 ? 5.43 55.969 0.68 1 57.97 19 VAL B N 1
ATOM 1330 C CA . VAL B 1 19 ? 6.094 54.938 1.473 1 57.97 19 VAL B CA 1
ATOM 1331 C C . VAL B 1 19 ? 5.562 53.562 1.083 1 57.97 19 VAL B C 1
ATOM 1333 O O . VAL B 1 19 ? 4.367 53.281 1.223 1 57.97 19 VAL B O 1
ATOM 1336 N N . SER B 1 20 ? 6.215 52.781 0.185 1 58.97 20 SER B N 1
ATOM 1337 C CA . SER B 1 20 ? 5.941 51.375 -0.059 1 58.97 20 SER B CA 1
ATOM 1338 C C . SER B 1 20 ? 6.062 50.562 1.225 1 58.97 20 SER B C 1
ATOM 1340 O O . SER B 1 20 ? 7.133 50.531 1.838 1 58.97 20 SER B O 1
ATOM 1342 N N . SER B 1 21 ? 5.023 50.438 2.02 1 58.09 21 SER B N 1
ATOM 1343 C CA . SER B 1 21 ? 5.031 49.469 3.111 1 58.09 21 SER B CA 1
ATOM 1344 C C . SER B 1 21 ? 5.574 48.094 2.646 1 58.09 21 SER B C 1
ATOM 1346 O O . SER B 1 21 ? 5.188 47.594 1.589 1 58.09 21 SER B O 1
ATOM 1348 N N . PRO B 1 22 ? 6.699 47.625 3.15 1 56.47 22 PRO B N 1
ATOM 1349 C CA . PRO B 1 22 ? 7.102 46.281 2.791 1 56.47 22 PRO B CA 1
ATOM 1350 C C . PRO B 1 22 ? 5.977 45.25 2.979 1 56.47 22 PRO B C 1
ATOM 1352 O O . PRO B 1 22 ? 5.246 45.312 3.971 1 56.47 22 PRO B O 1
ATOM 1355 N N . ALA B 1 23 ? 5.414 44.75 1.877 1 57.47 23 ALA B N 1
ATOM 1356 C CA . ALA B 1 23 ? 4.543 43.562 1.952 1 57.47 23 ALA B CA 1
ATOM 1357 C C . ALA B 1 23 ? 5.066 42.562 2.969 1 57.47 23 ALA B C 1
ATOM 1359 O O . ALA B 1 23 ? 6.18 42.062 2.832 1 57.47 23 ALA B O 1
ATOM 1360 N N . SER B 1 24 ? 4.691 42.688 4.242 1 54.09 24 SER B N 1
ATOM 1361 C CA . SER B 1 24 ? 4.949 41.562 5.152 1 54.09 24 SER B CA 1
ATOM 1362 C C . SER B 1 24 ? 4.75 40.219 4.457 1 54.09 24 SER B C 1
ATOM 1364 O O . SER B 1 24 ? 3.672 39.969 3.922 1 54.09 24 SER B O 1
ATOM 1366 N N . ALA B 1 25 ? 5.84 39.688 3.93 1 49.78 25 ALA B N 1
ATOM 1367 C CA . ALA B 1 25 ? 5.746 38.281 3.516 1 49.78 25 ALA B CA 1
ATOM 1368 C C . ALA B 1 25 ? 4.906 37.469 4.5 1 49.78 25 ALA B C 1
ATOM 1370 O O . ALA B 1 25 ? 5.34 37.219 5.625 1 49.78 25 ALA B O 1
ATOM 1371 N N . GLN B 1 26 ? 3.561 37.625 4.477 1 47.44 26 GLN B N 1
ATOM 1372 C CA . GLN B 1 26 ? 2.756 36.719 5.262 1 47.44 26 GLN B CA 1
ATOM 1373 C C . GLN B 1 26 ? 3.285 35.281 5.145 1 47.44 26 GLN B C 1
ATOM 1375 O O . GLN B 1 26 ? 3.35 34.719 4.043 1 47.44 26 GLN B O 1
ATOM 1380 N N . THR B 1 27 ? 4.246 34.875 5.988 1 44 27 THR B N 1
ATOM 1381 C CA . THR B 1 27 ? 4.629 33.469 6.055 1 44 27 THR B CA 1
ATOM 1382 C C . THR B 1 27 ? 3.408 32.562 5.934 1 44 27 THR B C 1
ATOM 1384 O O . THR B 1 27 ? 2.389 32.812 6.59 1 44 27 THR B O 1
ATOM 1387 N N . ALA B 1 28 ? 3.119 31.984 4.777 1 47.38 28 ALA B N 1
ATOM 1388 C CA . ALA B 1 28 ? 2.078 30.969 4.68 1 47.38 28 ALA B CA 1
ATOM 1389 C C . ALA B 1 28 ? 1.926 30.219 5.996 1 47.38 28 ALA B C 1
ATOM 1391 O O . ALA B 1 28 ? 2.918 29.812 6.613 1 47.38 28 ALA B O 1
ATOM 1392 N N . PRO B 1 29 ? 0.832 30.406 6.738 1 46.81 29 PRO B N 1
ATOM 1393 C CA . PRO B 1 29 ? 0.689 29.703 8.016 1 46.81 29 PRO B CA 1
ATOM 1394 C C . PRO B 1 29 ? 1.261 28.297 7.973 1 46.81 29 PRO B C 1
ATOM 1396 O O . PRO B 1 29 ? 1.174 27.609 6.941 1 46.81 29 PRO B O 1
ATOM 1399 N N . ALA B 1 30 ? 2.252 27.938 8.633 1 51.19 30 ALA B N 1
ATOM 1400 C CA . ALA B 1 30 ? 2.811 26.594 8.812 1 51.19 30 ALA B CA 1
ATOM 1401 C C . ALA B 1 30 ? 1.715 25.531 8.789 1 51.19 30 ALA B C 1
ATOM 1403 O O . ALA B 1 30 ? 0.629 25.734 9.336 1 51.19 30 ALA B O 1
ATOM 1404 N N . ALA B 1 31 ? 1.48 24.828 7.68 1 58.75 31 ALA B N 1
ATOM 1405 C CA . ALA B 1 31 ? 0.484 23.766 7.617 1 58.75 31 ALA B CA 1
ATOM 1406 C C . ALA B 1 31 ? 0.411 23 8.938 1 58.75 31 ALA B C 1
ATOM 1408 O O . ALA B 1 31 ? 1.436 22.562 9.461 1 58.75 31 ALA B O 1
ATOM 1409 N N . SER B 1 32 ? -0.433 23.359 9.836 1 82.5 32 SER B N 1
ATOM 1410 C CA . SER B 1 32 ? -0.653 22.703 11.125 1 82.5 32 SER B CA 1
ATOM 1411 C C . SER B 1 32 ? -1.123 21.266 10.938 1 82.5 32 SER B C 1
ATOM 1413 O O . SER B 1 32 ? -1.894 20.969 10.023 1 82.5 32 SER B O 1
ATOM 1415 N N . CYS B 1 33 ? -0.468 20.266 11.625 1 91.06 33 CYS B N 1
ATOM 1416 C CA . CYS B 1 33 ? -0.855 18.859 11.633 1 91.06 33 CYS B CA 1
ATOM 1417 C C . CYS B 1 33 ? -2.092 18.656 12.5 1 91.06 33 CYS B C 1
ATOM 1419 O O . CYS B 1 33 ? -2.143 19.109 13.641 1 91.06 33 CYS B O 1
ATOM 1421 N N . THR B 1 34 ? -3.111 18.062 11.875 1 95.25 34 THR B N 1
ATOM 1422 C CA . THR B 1 34 ? -4.309 17.734 12.648 1 95.25 34 THR B CA 1
ATOM 1423 C C . THR B 1 34 ? -4.027 16.609 13.641 1 95.25 34 THR B C 1
ATOM 1425 O O . THR B 1 34 ? -3.512 15.562 13.266 1 95.25 34 THR B O 1
ATOM 1428 N N . PRO B 1 35 ? -4.316 16.859 14.891 1 95.75 35 PRO B N 1
ATOM 1429 C CA . PRO B 1 35 ? -4.113 15.773 15.852 1 95.75 35 PRO B CA 1
ATOM 1430 C C . PRO B 1 35 ? -5.035 14.578 15.594 1 95.75 35 PRO B C 1
ATOM 1432 O O . PRO B 1 35 ? -6.188 14.758 15.203 1 95.75 35 PRO B O 1
ATOM 1435 N N . THR B 1 36 ? -4.492 13.391 15.773 1 97.94 36 THR B N 1
ATOM 1436 C CA . THR B 1 36 ? -5.25 12.148 15.664 1 97.94 36 THR B CA 1
ATOM 1437 C C . THR B 1 36 ? -4.594 11.039 16.5 1 97.94 36 THR B C 1
ATOM 1439 O O . THR B 1 36 ? -3.539 11.258 17.094 1 97.94 36 THR B O 1
ATOM 1442 N N . THR B 1 37 ? -5.367 9.914 16.703 1 98.31 37 THR B N 1
ATOM 1443 C CA . THR B 1 37 ? -4.891 8.773 17.484 1 98.31 37 THR B CA 1
ATOM 1444 C C . THR B 1 37 ? -4.973 7.492 16.656 1 98.31 37 THR B C 1
ATOM 1446 O O . THR B 1 37 ? -5.637 7.453 15.625 1 98.31 37 THR B O 1
ATOM 1449 N N . ASP B 1 38 ? -4.215 6.52 17.141 1 98.56 38 ASP B N 1
ATOM 1450 C CA . ASP B 1 38 ? -4.297 5.211 16.5 1 98.56 38 ASP B CA 1
ATOM 1451 C C . ASP B 1 38 ? -5.738 4.719 16.438 1 98.56 38 ASP B C 1
ATOM 1453 O O . ASP B 1 38 ? -6.164 4.145 15.438 1 98.56 38 ASP B O 1
ATOM 1457 N N . GLN B 1 39 ? -6.457 4.926 17.5 1 98.62 39 GLN B N 1
ATOM 1458 C CA . GLN B 1 39 ? -7.84 4.477 17.562 1 98.62 39 GLN B CA 1
ATOM 1459 C C . GLN B 1 39 ? -8.703 5.184 16.516 1 98.62 39 GLN B C 1
ATOM 1461 O O . GLN B 1 39 ? -9.555 4.562 15.883 1 98.62 39 GLN B O 1
ATOM 1466 N N . GLN B 1 40 ? -8.492 6.453 16.375 1 98.69 40 GLN B N 1
ATOM 1467 C CA . GLN B 1 40 ? -9.258 7.219 15.391 1 98.69 40 GLN B CA 1
ATOM 1468 C C . GLN B 1 40 ? -8.922 6.781 13.969 1 98.69 40 GLN B C 1
ATOM 1470 O O . GLN B 1 40 ? -9.805 6.699 13.109 1 98.69 40 GLN B O 1
ATOM 1475 N N . ILE B 1 41 ? -7.621 6.512 13.719 1 98.88 41 ILE B N 1
ATOM 1476 C CA . ILE B 1 41 ? -7.215 6.023 12.406 1 98.88 41 ILE B CA 1
ATOM 1477 C C . ILE B 1 41 ? -7.789 4.629 12.172 1 98.88 41 ILE B C 1
ATOM 1479 O O . ILE B 1 41 ? -8.297 4.332 11.086 1 98.88 41 ILE B O 1
ATOM 1483 N N . ALA B 1 42 ? -7.777 3.768 13.195 1 98.88 42 ALA B N 1
ATOM 1484 C CA . ALA B 1 42 ? -8.352 2.43 13.094 1 98.88 42 ALA B CA 1
ATOM 1485 C C . ALA B 1 42 ? -9.844 2.5 12.758 1 98.88 42 ALA B C 1
ATOM 1487 O O . ALA B 1 42 ? -10.352 1.677 11.992 1 98.88 42 ALA B O 1
ATOM 1488 N N . ALA B 1 43 ? -10.547 3.463 13.227 1 98.88 43 ALA B N 1
ATOM 1489 C CA . ALA B 1 43 ? -11.984 3.6 13.047 1 98.88 43 ALA B CA 1
ATOM 1490 C C . ALA B 1 43 ? -12.328 3.943 11.602 1 98.88 43 ALA B C 1
ATOM 1492 O O . ALA B 1 43 ? -13.477 3.807 11.18 1 98.88 43 ALA B O 1
ATOM 1493 N N . LEU B 1 44 ? -11.328 4.438 10.891 1 98.94 44 LEU B N 1
ATOM 1494 C CA . LEU B 1 44 ? -11.57 4.746 9.484 1 98.94 44 LEU B CA 1
ATOM 1495 C C . LEU B 1 44 ? -11.844 3.473 8.695 1 98.94 44 LEU B C 1
ATOM 1497 O O . LEU B 1 44 ? -12.641 3.484 7.75 1 98.94 44 LEU B O 1
ATOM 1501 N N . PHE B 1 45 ? -11.211 2.396 9.078 1 98.94 45 PHE B N 1
ATOM 1502 C CA . PHE B 1 45 ? -11.57 1.125 8.469 1 98.94 45 PHE B CA 1
ATOM 1503 C C . PHE B 1 45 ? -13.016 0.766 8.781 1 98.94 45 PHE B C 1
ATOM 1505 O O . PHE B 1 45 ? -13.75 0.292 7.906 1 98.94 45 PHE B O 1
ATOM 1512 N N . ASP B 1 46 ? -13.398 0.918 10.008 1 98.81 46 ASP B N 1
ATOM 1513 C CA . ASP B 1 46 ? -14.773 0.607 10.398 1 98.81 46 ASP B CA 1
ATOM 1514 C C . ASP B 1 46 ? -15.773 1.428 9.586 1 98.81 46 ASP B C 1
ATOM 1516 O O . ASP B 1 46 ? -16.797 0.905 9.141 1 98.81 46 ASP B O 1
ATOM 1520 N N . ARG B 1 47 ? -15.484 2.691 9.406 1 98.88 47 ARG B N 1
ATOM 1521 C CA . ARG B 1 47 ? -16.328 3.547 8.586 1 98.88 47 ARG B CA 1
ATOM 1522 C C . ARG B 1 47 ? -16.453 2.99 7.172 1 98.88 47 ARG B C 1
ATOM 1524 O O . ARG B 1 47 ? -17.562 2.855 6.648 1 98.88 47 ARG B O 1
ATOM 1531 N N . TRP B 1 48 ? -15.32 2.682 6.582 1 98.94 48 TRP B N 1
ATOM 1532 C CA . TRP B 1 48 ? -15.281 2.127 5.23 1 98.94 48 TRP B CA 1
ATOM 1533 C C . TRP B 1 48 ? -16.062 0.817 5.164 1 98.94 48 TRP B C 1
ATOM 1535 O O . TRP B 1 48 ? -16.906 0.638 4.289 1 98.94 48 TRP B O 1
ATOM 1545 N N . ASN B 1 49 ? -15.812 -0.046 6.121 1 98.88 49 ASN B N 1
ATOM 1546 C CA . ASN B 1 49 ? -16.453 -1.355 6.188 1 98.88 49 ASN B CA 1
ATOM 1547 C C . ASN B 1 49 ? -17.969 -1.231 6.375 1 98.88 49 ASN B C 1
ATOM 1549 O O . ASN B 1 49 ? -18.734 -1.99 5.777 1 98.88 49 ASN B O 1
ATOM 1553 N N . ASP B 1 50 ? -18.406 -0.292 7.188 1 98.75 50 ASP B N 1
ATOM 1554 C CA . ASP B 1 50 ? -19.828 -0.035 7.387 1 98.75 50 ASP B CA 1
ATOM 1555 C C . ASP B 1 50 ? -20.5 0.375 6.078 1 98.75 50 ASP B C 1
ATOM 1557 O O . ASP B 1 50 ? -21.656 0.032 5.832 1 98.75 50 ASP B O 1
ATOM 1561 N N . THR B 1 51 ? -19.766 1.122 5.281 1 98.88 51 THR B N 1
ATOM 1562 C CA . THR B 1 51 ? -20.359 1.527 4.012 1 98.88 51 THR B CA 1
ATOM 1563 C C . THR B 1 51 ? -20.531 0.324 3.088 1 98.88 51 THR B C 1
ATOM 1565 O O . THR B 1 51 ? -21.469 0.282 2.287 1 98.88 51 THR B O 1
ATOM 1568 N N . LEU B 1 52 ? -19.688 -0.705 3.215 1 98.75 52 LEU B N 1
ATOM 1569 C CA . LEU B 1 52 ? -19.906 -1.921 2.438 1 98.75 52 LEU B CA 1
ATOM 1570 C C . LEU B 1 52 ? -21.266 -2.539 2.756 1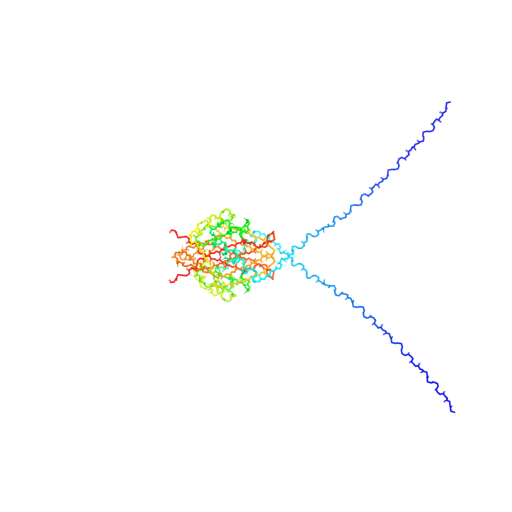 98.75 52 LEU B C 1
ATOM 1572 O O . LEU B 1 52 ? -21.953 -3.033 1.858 1 98.75 52 LEU B O 1
ATOM 1576 N N . ARG B 1 53 ? -21.641 -2.514 3.984 1 97.81 53 ARG B N 1
ATOM 1577 C CA . ARG B 1 53 ? -22.875 -3.133 4.461 1 97.81 53 ARG B CA 1
ATOM 1578 C C . ARG B 1 53 ? -24.094 -2.484 3.82 1 97.81 53 ARG B C 1
ATOM 1580 O O . ARG B 1 53 ? -25.125 -3.129 3.66 1 97.81 53 ARG B O 1
ATOM 1587 N N . THR B 1 54 ? -23.953 -1.253 3.406 1 98.56 54 THR B N 1
ATOM 1588 C CA . THR B 1 54 ? -25.078 -0.533 2.818 1 98.56 54 THR B CA 1
ATOM 1589 C C . THR B 1 54 ? -25.375 -1.058 1.417 1 98.56 54 THR B C 1
ATOM 1591 O O . THR B 1 54 ? -26.453 -0.82 0.881 1 98.56 54 THR B O 1
ATOM 1594 N N . GLY B 1 55 ? -24.406 -1.659 0.749 1 98.5 55 GLY B N 1
ATOM 1595 C CA . GLY B 1 55 ? -24.562 -2.104 -0.627 1 98.5 55 GLY B CA 1
ATOM 1596 C C . GLY B 1 55 ? -24.531 -0.964 -1.629 1 98.5 55 GLY B C 1
ATOM 1597 O O . GLY B 1 55 ? -24.781 -1.168 -2.816 1 98.5 55 GLY B O 1
ATOM 1598 N N . ASP B 1 56 ? -24.156 0.265 -1.18 1 98.88 56 ASP B N 1
ATOM 1599 C CA . ASP B 1 56 ? -24.172 1.457 -2.021 1 98.88 56 ASP B CA 1
ATOM 1600 C C . ASP B 1 56 ? -22.75 1.853 -2.43 1 98.88 56 ASP B C 1
ATOM 1602 O O . ASP B 1 56 ? -22 2.379 -1.616 1 98.88 56 ASP B O 1
ATOM 1606 N N . PRO B 1 57 ? -22.422 1.685 -3.732 1 98.88 57 PRO B N 1
ATOM 1607 C CA . PRO B 1 57 ? -21.047 1.987 -4.145 1 98.88 57 PRO B CA 1
ATOM 1608 C C . PRO B 1 57 ? -20.703 3.465 -3.986 1 98.88 57 PRO B C 1
ATOM 1610 O O . PRO B 1 57 ? -19.531 3.809 -3.83 1 98.88 57 PRO B O 1
ATOM 1613 N N . ASP B 1 58 ? -21.656 4.348 -4.02 1 98.94 58 ASP B N 1
ATOM 1614 C CA . ASP B 1 58 ? -21.391 5.773 -3.834 1 98.94 58 ASP B CA 1
ATOM 1615 C C . ASP B 1 58 ? -20.922 6.062 -2.412 1 98.94 58 ASP B C 1
ATOM 1617 O O . ASP B 1 58 ? -20.016 6.875 -2.207 1 98.94 58 ASP B O 1
ATOM 1621 N N . LYS B 1 59 ? -21.547 5.422 -1.438 1 98.88 59 LYS B N 1
ATOM 1622 C CA . LYS B 1 59 ? -21.141 5.613 -0.048 1 98.88 59 LYS B CA 1
ATOM 1623 C C . LYS B 1 59 ? -19.734 5.086 0.194 1 98.88 59 LYS B C 1
ATOM 1625 O O . LYS B 1 59 ? -18.953 5.688 0.941 1 98.88 59 LYS B O 1
ATOM 1630 N N . VAL B 1 60 ? -19.438 3.936 -0.457 1 98.94 60 VAL B N 1
ATOM 1631 C CA . VAL B 1 60 ? -18.078 3.398 -0.339 1 98.94 60 VAL B CA 1
ATOM 1632 C C . VAL B 1 60 ? -17.078 4.371 -0.963 1 98.94 60 VAL B C 1
ATOM 1634 O O . VAL B 1 60 ? -16.078 4.719 -0.341 1 98.94 60 VAL B O 1
ATOM 1637 N N . THR B 1 61 ? -17.375 4.848 -2.207 1 98.88 61 THR B N 1
ATOM 1638 C CA . THR B 1 61 ? -16.484 5.715 -2.965 1 98.88 61 THR B CA 1
ATOM 1639 C C . THR B 1 61 ? -16.266 7.031 -2.23 1 98.88 61 THR B C 1
ATOM 1641 O O . THR B 1 61 ? -15.172 7.605 -2.295 1 98.88 61 THR B O 1
ATOM 1644 N N . ALA B 1 62 ? -17.203 7.484 -1.407 1 98.81 62 ALA B N 1
ATOM 1645 C CA . ALA B 1 62 ? -17.141 8.766 -0.701 1 98.81 62 ALA B CA 1
ATOM 1646 C C . ALA B 1 62 ? -16.047 8.742 0.373 1 98.81 62 ALA B C 1
ATOM 1648 O O . ALA B 1 62 ? -15.664 9.789 0.896 1 98.81 62 ALA B O 1
ATOM 1649 N N . ASN B 1 63 ? -15.609 7.547 0.729 1 98.88 63 ASN B N 1
ATOM 1650 C CA . ASN B 1 63 ? -14.523 7.43 1.695 1 98.88 63 ASN B CA 1
ATOM 1651 C C . ASN B 1 63 ? -13.172 7.773 1.067 1 98.88 63 ASN B C 1
ATOM 1653 O O . ASN B 1 63 ? -12.188 7.965 1.776 1 98.88 63 ASN B O 1
ATOM 1657 N N . TYR B 1 64 ? -13.102 7.836 -0.29 1 98.88 64 TYR B N 1
ATOM 1658 C CA . TYR B 1 64 ? -11.836 8.016 -0.998 1 98.88 64 TYR B CA 1
ATOM 1659 C C . TYR B 1 64 ? -11.625 9.477 -1.369 1 98.88 64 TYR B C 1
ATOM 1661 O O . TYR B 1 64 ? -12.578 10.195 -1.666 1 98.88 64 TYR B O 1
ATOM 1669 N N . ALA B 1 65 ? -10.344 9.93 -1.295 1 98.62 65 ALA B N 1
ATOM 1670 C CA . ALA B 1 65 ? -9.961 11.211 -1.872 1 98.62 65 ALA B CA 1
ATOM 1671 C C . ALA B 1 65 ? -10.258 11.25 -3.369 1 98.62 65 ALA B C 1
ATOM 1673 O O . ALA B 1 65 ? -10.266 10.211 -4.035 1 98.62 65 ALA B O 1
ATOM 1674 N N . THR B 1 66 ? -10.438 12.469 -3.939 1 98 66 THR B N 1
ATOM 1675 C CA . THR B 1 66 ? -10.758 12.617 -5.355 1 98 66 THR B CA 1
ATOM 1676 C C . THR B 1 66 ? -9.625 12.086 -6.227 1 98 66 THR B C 1
ATOM 1678 O O . THR B 1 66 ? -9.859 11.562 -7.312 1 98 66 THR B O 1
ATOM 1681 N N . ASP B 1 67 ? -8.375 12.156 -5.703 1 97.5 67 ASP B N 1
ATOM 1682 C CA . ASP B 1 67 ? -7.219 11.641 -6.434 1 97.5 67 ASP B CA 1
ATOM 1683 C C . ASP B 1 67 ? -6.73 10.328 -5.828 1 97.5 67 ASP B C 1
ATOM 1685 O O . ASP B 1 67 ? -5.547 10 -5.922 1 97.5 67 ASP B O 1
ATOM 1689 N N . GLY B 1 68 ? -7.605 9.672 -5.125 1 98.44 68 GLY B N 1
ATOM 1690 C CA . GLY B 1 68 ? -7.246 8.398 -4.52 1 98.44 68 GLY B CA 1
ATOM 1691 C C . GLY B 1 68 ? -6.902 7.328 -5.539 1 98.44 68 GLY B C 1
ATOM 1692 O O . GLY B 1 68 ? -7.398 7.355 -6.668 1 98.44 68 GLY B O 1
ATOM 1693 N N . VAL B 1 69 ? -6.043 6.398 -5.145 1 98.88 69 VAL B N 1
ATOM 1694 C CA . VAL B 1 69 ? -5.637 5.273 -5.98 1 98.88 69 VAL B CA 1
ATOM 1695 C C . VAL B 1 69 ? -6.023 3.961 -5.305 1 98.88 69 VAL B C 1
ATOM 1697 O O . VAL B 1 69 ? -5.703 3.742 -4.133 1 98.88 69 VAL B O 1
ATOM 1700 N N . LEU B 1 70 ? -6.75 3.158 -6.055 1 98.94 70 LEU B N 1
ATOM 1701 C CA . LEU B 1 70 ? -7.145 1.83 -5.598 1 98.94 70 LEU B CA 1
ATOM 1702 C C . LEU B 1 70 ? -6.48 0.746 -6.438 1 98.94 70 LEU B C 1
ATOM 1704 O O . LEU B 1 70 ? -6.605 0.739 -7.664 1 98.94 70 LEU B O 1
ATOM 1708 N N . LEU B 1 71 ? -5.68 -0.124 -5.82 1 98.88 71 LEU B N 1
ATOM 1709 C CA . LEU B 1 71 ? -5.246 -1.414 -6.348 1 98.88 71 LEU B CA 1
ATOM 1710 C C . LEU B 1 71 ? -6.07 -2.549 -5.75 1 98.88 71 LEU B C 1
ATOM 1712 O O . LEU B 1 71 ? -5.793 -3.004 -4.637 1 98.88 71 LEU B O 1
ATOM 1716 N N . PRO B 1 72 ? -7.117 -2.92 -6.445 1 98.56 72 PRO B N 1
ATOM 1717 C CA . PRO B 1 72 ? -8.164 -3.725 -5.809 1 98.56 72 PRO B CA 1
ATOM 1718 C C . PRO B 1 72 ? -7.816 -5.211 -5.762 1 98.56 72 PRO B C 1
ATOM 1720 O O . PRO B 1 72 ? -6.961 -5.672 -6.52 1 98.56 72 PRO B O 1
ATOM 1723 N N . THR B 1 73 ? -8.492 -5.883 -4.945 1 96.06 73 THR B N 1
ATOM 1724 C CA . THR B 1 73 ? -8.227 -7.27 -4.582 1 96.06 73 THR B CA 1
ATOM 1725 C C . THR B 1 73 ? -8.398 -8.188 -5.789 1 96.06 73 THR B C 1
ATOM 1727 O O . THR B 1 73 ? -7.602 -9.109 -5.988 1 96.06 73 THR B O 1
ATOM 1730 N N . VAL B 1 74 ? -9.375 -7.922 -6.605 1 93.69 74 VAL B N 1
ATOM 1731 C CA . VAL B 1 74 ? -9.758 -8.969 -7.547 1 93.69 74 VAL B CA 1
ATOM 1732 C C . VAL B 1 74 ? -9.641 -8.453 -8.977 1 93.69 74 VAL B C 1
ATOM 1734 O O . VAL B 1 74 ? -10.219 -9.031 -9.906 1 93.69 74 VAL B O 1
ATOM 1737 N N . SER B 1 75 ? -9.047 -7.336 -9.141 1 95.94 75 SER B N 1
ATOM 1738 C CA . SER B 1 75 ? -8.891 -6.762 -10.477 1 95.94 75 SER B CA 1
ATOM 1739 C C . SER B 1 75 ? -7.441 -6.391 -10.758 1 95.94 75 SER B C 1
ATOM 1741 O O . SER B 1 75 ? -6.746 -5.875 -9.883 1 95.94 75 SER B O 1
ATOM 1743 N N . ASN B 1 76 ? -7.031 -6.477 -12.008 1 97.12 76 ASN B N 1
ATOM 1744 C CA . ASN B 1 76 ? -5.684 -6.137 -12.445 1 97.12 76 ASN B CA 1
ATOM 1745 C C . ASN B 1 76 ? -5.523 -4.637 -12.664 1 97.12 76 ASN B C 1
ATOM 1747 O O . ASN B 1 76 ? -4.402 -4.133 -12.75 1 97.12 76 ASN B O 1
ATOM 1751 N N . THR B 1 77 ? -6.59 -3.965 -12.789 1 97.31 77 THR B N 1
ATOM 1752 C CA . THR B 1 77 ? -6.566 -2.588 -13.273 1 97.31 77 THR B CA 1
ATOM 1753 C C . THR B 1 77 ? -6.527 -1.607 -12.102 1 97.31 77 THR B C 1
ATOM 1755 O O . THR B 1 77 ? -7.473 -1.537 -11.312 1 97.31 77 THR B O 1
ATOM 1758 N N . PRO B 1 78 ? -5.48 -0.836 -12.008 1 98.62 78 PRO B N 1
ATOM 1759 C CA . PRO B 1 78 ? -5.512 0.268 -11.047 1 98.62 78 PRO B CA 1
ATOM 1760 C C . PRO B 1 78 ? -6.66 1.24 -11.297 1 98.62 78 PRO B C 1
ATOM 1762 O O . PRO B 1 78 ? -6.965 1.555 -12.453 1 98.62 78 PRO B O 1
ATOM 1765 N N . ARG B 1 79 ? -7.309 1.721 -10.211 1 98.81 79 ARG B N 1
ATOM 1766 C CA . ARG B 1 79 ? -8.336 2.754 -10.297 1 98.81 79 ARG B CA 1
ATOM 1767 C C . ARG B 1 79 ? -7.82 4.086 -9.758 1 98.81 79 ARG B C 1
ATOM 1769 O O . ARG B 1 79 ? -7.41 4.176 -8.602 1 98.81 79 ARG B O 1
ATOM 1776 N N . THR B 1 80 ? -7.918 5.125 -10.625 1 98.5 80 THR B N 1
ATOM 1777 C CA . THR B 1 80 ? -7.254 6.367 -10.258 1 98.5 80 THR B CA 1
ATOM 1778 C C . THR B 1 80 ? -8.219 7.543 -10.344 1 98.5 80 THR B C 1
ATOM 1780 O O . THR B 1 80 ? -7.801 8.695 -10.492 1 98.5 80 THR B O 1
ATOM 1783 N N . SER B 1 81 ? -9.469 7.238 -10.375 1 98.62 81 SER B N 1
ATOM 1784 C CA . SER B 1 81 ? -10.516 8.25 -10.352 1 98.62 81 SER B CA 1
ATOM 1785 C C . SER B 1 81 ? -11.727 7.777 -9.555 1 98.62 81 SER B C 1
ATOM 1787 O O . SER B 1 81 ? -11.945 6.574 -9.406 1 98.62 81 SER B O 1
ATOM 1789 N N . PRO B 1 82 ? -12.5 8.797 -9.055 1 98.69 82 PRO B N 1
ATOM 1790 C CA . PRO B 1 82 ? -13.703 8.398 -8.328 1 98.69 82 PRO B CA 1
ATOM 1791 C C . PRO B 1 82 ? -14.617 7.488 -9.148 1 98.69 82 PRO B C 1
ATOM 1793 O O . PRO B 1 82 ? -15.172 6.523 -8.617 1 98.69 82 PRO B O 1
ATOM 1796 N N . GLY B 1 83 ? -14.773 7.828 -10.383 1 98.88 83 GLY B N 1
ATOM 1797 C CA . GLY B 1 83 ? -15.594 6.988 -11.234 1 98.88 83 GLY B CA 1
ATOM 1798 C C . GLY B 1 83 ? -15.07 5.57 -11.359 1 98.88 83 GLY B C 1
ATOM 1799 O O . GLY B 1 83 ? -15.836 4.605 -11.281 1 98.88 83 GLY B O 1
ATOM 1800 N N . ALA B 1 84 ? -13.773 5.391 -11.594 1 98.81 84 ALA B N 1
ATOM 1801 C CA . ALA B 1 84 ? -13.156 4.07 -11.719 1 98.81 84 ALA B CA 1
ATOM 1802 C C . ALA B 1 84 ? -13.25 3.297 -10.406 1 98.81 84 ALA B C 1
ATOM 1804 O O . ALA B 1 84 ? -13.492 2.088 -10.414 1 98.81 84 ALA B O 1
ATOM 1805 N N . ILE B 1 85 ? -13.039 3.977 -9.312 1 98.88 85 ILE B N 1
ATOM 1806 C CA . ILE B 1 85 ? -13.148 3.348 -7.996 1 98.88 85 ILE B CA 1
ATOM 1807 C C . ILE B 1 85 ? -14.586 2.875 -7.773 1 98.88 85 ILE B C 1
ATOM 1809 O O . ILE B 1 85 ? -14.812 1.738 -7.352 1 98.88 85 ILE B O 1
ATOM 1813 N N . ARG B 1 86 ? -15.523 3.748 -8.047 1 98.94 86 ARG B N 1
ATOM 1814 C CA . ARG B 1 86 ? -16.938 3.379 -7.91 1 98.94 86 ARG B CA 1
ATOM 1815 C C . ARG B 1 86 ? -17.25 2.133 -8.734 1 98.94 86 ARG B C 1
ATOM 1817 O O . ARG B 1 86 ? -17.953 1.24 -8.266 1 98.94 86 ARG B O 1
ATOM 1824 N N . ASP B 1 87 ? -16.75 2.119 -9.961 1 98.81 87 ASP B N 1
ATOM 1825 C CA . ASP B 1 87 ? -17.016 1 -10.859 1 98.81 87 ASP B CA 1
ATOM 1826 C C . ASP B 1 87 ? -16.562 -0.319 -10.234 1 98.81 87 ASP B C 1
ATOM 1828 O O . ASP B 1 87 ? -17.234 -1.343 -10.375 1 98.81 87 ASP B O 1
ATOM 1832 N N . TYR B 1 88 ? -15.461 -0.33 -9.633 1 98.81 88 TYR B N 1
ATOM 1833 C CA . TYR B 1 88 ? -14.984 -1.53 -8.953 1 98.81 88 TYR B CA 1
ATOM 1834 C C . TYR B 1 88 ? -15.969 -1.972 -7.871 1 98.81 88 TYR B C 1
ATOM 1836 O O . TYR B 1 88 ? -16.297 -3.156 -7.766 1 98.81 88 TYR B O 1
ATOM 1844 N N . PHE B 1 89 ? -16.469 -1.024 -7.117 1 98.81 89 PHE B N 1
ATOM 1845 C CA . PHE B 1 89 ? -17.281 -1.384 -5.961 1 98.81 89 PHE B CA 1
ATOM 1846 C C . PHE B 1 89 ? -18.688 -1.758 -6.383 1 98.81 89 PHE B C 1
ATOM 1848 O O . PHE B 1 89 ? -19.391 -2.473 -5.66 1 98.81 89 PHE B O 1
ATOM 1855 N N . VAL B 1 90 ? -19.156 -1.289 -7.578 1 98.81 90 VAL B N 1
ATOM 1856 C CA . VAL B 1 90 ? -20.422 -1.781 -8.117 1 98.81 90 VAL B CA 1
ATOM 1857 C C . VAL B 1 90 ? -20.391 -3.305 -8.203 1 98.81 90 VAL B C 1
ATOM 1859 O O . VAL B 1 90 ? -21.344 -3.977 -7.816 1 98.81 90 VAL B O 1
ATOM 1862 N N . LYS B 1 91 ? -19.312 -3.826 -8.625 1 97.94 91 LYS B N 1
ATOM 1863 C CA . LYS B 1 91 ? -19.172 -5.27 -8.789 1 97.94 91 LYS B CA 1
ATOM 1864 C C . LYS B 1 91 ? -18.859 -5.953 -7.465 1 97.94 91 LYS B C 1
ATOM 1866 O O . LYS B 1 91 ? -19.469 -6.977 -7.133 1 97.94 91 LYS B O 1
ATOM 1871 N N . PHE B 1 92 ? -17.984 -5.469 -6.734 1 98.38 92 PHE B N 1
ATOM 1872 C CA . PHE B 1 92 ? -17.516 -6.062 -5.492 1 98.38 92 PHE B CA 1
ATOM 1873 C C . PHE B 1 92 ? -18.656 -6.246 -4.508 1 98.38 92 PHE B C 1
ATOM 1875 O O . PHE B 1 92 ? -18.734 -7.262 -3.811 1 98.38 92 PHE B O 1
ATOM 1882 N N . LEU B 1 93 ? -19.578 -5.266 -4.477 1 98.69 93 LEU B N 1
ATOM 1883 C CA . LEU B 1 93 ? -20.641 -5.25 -3.482 1 98.69 93 LEU B CA 1
ATOM 1884 C C . LEU B 1 93 ? -21.688 -6.316 -3.789 1 98.69 93 LEU B C 1
ATOM 1886 O O . LEU B 1 93 ? -22.5 -6.664 -2.928 1 98.69 93 LEU B O 1
ATOM 1890 N N . LYS B 1 94 ? -21.641 -6.824 -5.027 1 98.38 94 LYS B N 1
ATOM 1891 C CA . LYS B 1 94 ? -22.578 -7.895 -5.359 1 98.38 94 LYS B CA 1
ATOM 1892 C C . LYS B 1 94 ? -22.375 -9.109 -4.465 1 98.38 94 LYS B C 1
ATOM 1894 O O . LYS B 1 94 ? -23.312 -9.844 -4.168 1 98.38 94 LYS B O 1
ATOM 1899 N N . GLY B 1 95 ? -21.188 -9.281 -3.973 1 98.31 95 GLY B N 1
ATOM 1900 C CA . GLY B 1 95 ? -20.875 -10.406 -3.1 1 98.31 95 GLY B CA 1
ATOM 1901 C C . GLY B 1 95 ? -21.219 -10.141 -1.646 1 98.31 95 GLY B C 1
ATOM 1902 O O . GLY B 1 95 ? -21.094 -11.031 -0.801 1 98.31 95 GLY B O 1
ATOM 1903 N N . LYS B 1 96 ? -21.594 -8.914 -1.312 1 98.56 96 LYS B N 1
ATOM 1904 C CA . LYS B 1 96 ? -21.906 -8.484 0.045 1 98.56 96 LYS B CA 1
ATOM 1905 C C . LYS B 1 96 ? -20.75 -8.734 0.995 1 98.56 96 LYS B C 1
ATOM 1907 O O . LYS B 1 96 ? -20.922 -9.352 2.049 1 98.56 96 LYS B O 1
ATOM 1912 N N . PRO B 1 97 ? -19.656 -8.242 0.676 1 98.5 97 PRO B N 1
ATOM 1913 C CA . PRO B 1 97 ? -18.469 -8.484 1.493 1 98.5 97 PRO B CA 1
ATOM 1914 C C . PRO B 1 97 ? -18.516 -7.773 2.846 1 98.5 97 PRO B C 1
ATOM 1916 O O . PRO B 1 97 ? -19.047 -6.664 2.941 1 98.5 97 PRO B O 1
ATOM 1919 N N . GLN B 1 98 ? -17.969 -8.469 3.854 1 98.69 98 GLN B N 1
ATOM 1920 C CA . GLN B 1 98 ? -17.703 -7.867 5.16 1 98.69 98 GLN B CA 1
ATOM 1921 C C . GLN B 1 98 ? -16.297 -8.211 5.652 1 98.69 98 GLN B C 1
ATOM 1923 O O . GLN B 1 98 ? -15.922 -9.383 5.684 1 98.69 98 GLN B O 1
ATOM 1928 N N . GLY B 1 99 ? -15.617 -7.141 6.016 1 98.56 99 GLY B N 1
ATOM 1929 C CA . GLY B 1 99 ? -14.234 -7.328 6.402 1 98.56 99 GLY B CA 1
ATOM 1930 C C . GLY B 1 99 ? -14.031 -7.348 7.906 1 98.56 99 GLY B C 1
ATOM 1931 O O . GLY B 1 99 ? -14.773 -6.707 8.648 1 98.56 99 GLY B O 1
ATOM 1932 N N . THR B 1 100 ? -13.047 -8.078 8.352 1 98.75 100 THR B N 1
ATOM 1933 C CA . THR B 1 100 ? -12.539 -8.07 9.719 1 98.75 100 THR B CA 1
ATOM 1934 C C . THR B 1 100 ? -11.016 -7.953 9.727 1 98.75 100 THR B C 1
ATOM 1936 O O . THR B 1 100 ? -10.328 -8.656 8.984 1 98.75 100 THR B O 1
ATOM 1939 N N . ILE B 1 101 ? -10.531 -7.082 10.562 1 98.88 101 ILE B N 1
ATOM 1940 C CA . ILE B 1 101 ? -9.086 -6.918 10.672 1 98.88 101 ILE B CA 1
ATOM 1941 C C . ILE B 1 101 ? -8.492 -8.078 11.461 1 98.88 101 ILE B C 1
ATOM 1943 O O . ILE B 1 101 ? -8.961 -8.391 12.562 1 98.88 101 ILE B O 1
ATOM 1947 N N . ASP B 1 102 ? -7.453 -8.672 10.922 1 98.81 102 ASP B N 1
ATOM 1948 C CA . ASP B 1 102 ? -6.758 -9.766 11.594 1 98.81 102 ASP B CA 1
ATOM 1949 C C . ASP B 1 102 ? -5.512 -9.258 12.32 1 98.81 102 ASP B C 1
ATOM 1951 O O . ASP B 1 102 ? -5.188 -9.727 13.406 1 98.81 102 ASP B O 1
ATOM 1955 N N . SER B 1 103 ? -4.73 -8.367 11.664 1 98.62 103 SER B N 1
ATOM 1956 C CA . SER B 1 103 ? -3.547 -7.711 12.211 1 98.62 103 SER B CA 1
ATOM 1957 C C . SER B 1 103 ? -3.332 -6.34 11.578 1 98.62 103 SER B C 1
ATOM 1959 O O . SER B 1 103 ? -3.744 -6.105 10.438 1 98.62 103 SER B O 1
ATOM 1961 N N . ARG B 1 104 ? -2.762 -5.426 12.305 1 98.38 104 ARG B N 1
ATOM 1962 C CA . ARG B 1 104 ? -2.52 -4.109 11.727 1 98.38 104 ARG B CA 1
ATOM 1963 C C . ARG B 1 104 ? -1.334 -3.426 12.398 1 98.38 104 ARG B C 1
ATOM 1965 O O . ARG B 1 104 ? -1.03 -3.697 13.562 1 98.38 104 ARG B O 1
ATOM 1972 N N . VAL B 1 105 ? -0.689 -2.613 11.68 1 98.44 105 VAL B N 1
ATOM 1973 C CA . VAL B 1 105 ? 0.26 -1.588 12.094 1 98.44 105 VAL B CA 1
ATOM 1974 C C . VAL B 1 105 ? -0.231 -0.214 11.641 1 98.44 105 VAL B C 1
ATOM 1976 O O . VAL B 1 105 ? -0.635 -0.041 10.492 1 98.44 105 VAL B O 1
ATOM 1979 N N . ILE B 1 106 ? -0.245 0.737 12.602 1 98.75 106 ILE B N 1
ATOM 1980 C CA . ILE B 1 106 ? -0.629 2.102 12.258 1 98.75 106 ILE B CA 1
ATOM 1981 C C . ILE B 1 106 ? 0.557 3.041 12.469 1 98.75 106 ILE B C 1
ATOM 1983 O O . ILE B 1 106 ? 1.255 2.949 13.484 1 98.75 106 ILE B O 1
ATOM 1987 N N . LYS B 1 107 ? 0.807 3.826 11.484 1 97.88 107 LYS B N 1
ATOM 1988 C CA . LYS B 1 107 ? 1.786 4.906 11.555 1 97.88 107 LYS B CA 1
ATOM 1989 C C . LYS B 1 107 ? 1.144 6.254 11.234 1 97.88 107 LYS B C 1
ATOM 1991 O O . LYS B 1 107 ? 0.486 6.398 10.195 1 97.88 107 LYS B O 1
ATOM 1996 N N . ILE B 1 108 ? 1.393 7.203 12.125 1 97.25 108 ILE B N 1
ATOM 1997 C CA . ILE B 1 108 ? 0.763 8.508 11.953 1 97.25 108 ILE B CA 1
ATOM 1998 C C . ILE B 1 108 ? 1.833 9.562 11.695 1 97.25 108 ILE B C 1
ATOM 2000 O O . ILE B 1 108 ? 2.818 9.656 12.43 1 97.25 108 ILE B O 1
ATOM 2004 N N . GLY B 1 109 ? 1.674 10.266 10.555 1 94.5 109 GLY B N 1
ATOM 2005 C CA . GLY B 1 109 ? 2.441 11.469 10.281 1 94.5 109 GLY B CA 1
ATOM 2006 C C . GLY B 1 109 ? 1.606 12.734 10.328 1 94.5 109 GLY B C 1
ATOM 2007 O O . GLY B 1 109 ? 0.535 12.758 10.938 1 94.5 109 GLY B O 1
ATOM 2008 N N . CYS B 1 110 ? 2.207 13.789 9.781 1 94.06 110 CYS B N 1
ATOM 2009 C CA . CYS B 1 110 ? 1.466 15.047 9.734 1 94.06 110 CYS B CA 1
ATOM 2010 C C . CYS B 1 110 ? 0.414 15.008 8.633 1 94.06 110 CYS B C 1
ATOM 2012 O O . CYS B 1 110 ? 0.749 15.055 7.445 1 94.06 110 CYS B O 1
ATOM 2014 N N . ASN B 1 111 ? -0.892 14.898 8.922 1 96.12 111 ASN B N 1
ATOM 2015 C CA . ASN B 1 111 ? -2.047 14.914 8.031 1 96.12 111 ASN B CA 1
ATOM 2016 C C . ASN B 1 111 ? -2.041 13.719 7.082 1 96.12 111 ASN B C 1
ATOM 2018 O O . ASN B 1 111 ? -2.596 13.789 5.984 1 96.12 111 ASN B O 1
ATOM 2022 N N . ILE B 1 112 ? -1.323 12.758 7.422 1 97.75 112 ILE B N 1
ATOM 2023 C CA . ILE B 1 112 ? -1.252 11.492 6.699 1 97.75 112 ILE B CA 1
ATOM 2024 C C . ILE B 1 112 ? -1.112 10.336 7.688 1 97.75 112 ILE B C 1
ATOM 2026 O O . ILE B 1 112 ? -0.473 10.477 8.734 1 97.75 112 ILE B O 1
ATOM 2030 N N . ALA B 1 113 ? -1.709 9.227 7.426 1 98.56 113 ALA B N 1
ATOM 2031 C CA . ALA B 1 113 ? -1.607 8.031 8.258 1 98.56 113 ALA B CA 1
ATOM 2032 C C . ALA B 1 113 ? -1.62 6.766 7.402 1 98.56 113 ALA B C 1
ATOM 2034 O O . ALA B 1 113 ? -2.256 6.73 6.344 1 98.56 113 ALA B O 1
ATOM 2035 N N . GLN B 1 114 ? -0.883 5.824 7.852 1 98.81 114 GLN B N 1
ATOM 2036 C CA . GLN B 1 114 ? -0.844 4.504 7.234 1 98.81 114 GLN B CA 1
ATOM 2037 C C . GLN B 1 114 ? -1.485 3.455 8.141 1 98.81 114 GLN B C 1
ATOM 2039 O O . GLN B 1 114 ? -1.213 3.414 9.344 1 98.81 114 GLN B O 1
ATOM 2044 N N . ASP B 1 115 ? -2.385 2.701 7.695 1 98.94 115 ASP B N 1
ATOM 2045 C CA . ASP B 1 115 ? -2.979 1.516 8.305 1 98.94 115 ASP B CA 1
ATOM 2046 C C . ASP B 1 115 ? -2.719 0.274 7.453 1 98.94 115 ASP B C 1
ATOM 2048 O O . ASP B 1 115 ? -3.314 0.109 6.387 1 98.94 115 ASP B O 1
ATOM 2052 N N . ILE B 1 116 ? -1.788 -0.574 7.91 1 98.94 116 ILE B N 1
ATOM 2053 C CA . ILE B 1 116 ? -1.253 -1.685 7.129 1 98.94 116 ILE B CA 1
ATOM 2054 C C . ILE B 1 116 ? -1.448 -2.992 7.895 1 98.94 116 ILE B C 1
ATOM 2056 O O . ILE B 1 116 ? -1.204 -3.057 9.102 1 98.94 116 ILE B O 1
ATOM 2060 N N . GLY B 1 117 ? -1.941 -4.023 7.176 1 98.81 117 GLY B N 1
ATOM 2061 C CA . GLY B 1 117 ? -2.09 -5.293 7.867 1 98.81 117 GLY B CA 1
ATOM 2062 C C . GLY B 1 117 ? -2.758 -6.359 7.02 1 98.81 117 GLY B C 1
ATOM 2063 O O . GLY B 1 117 ? -2.527 -6.434 5.812 1 98.81 117 GLY B O 1
ATOM 2064 N N . THR B 1 118 ? -3.412 -7.242 7.746 1 98.88 118 THR B N 1
ATOM 2065 C CA . THR B 1 118 ? -4.184 -8.305 7.113 1 98.88 118 THR B CA 1
ATOM 2066 C C . THR B 1 118 ? -5.645 -8.25 7.555 1 98.88 118 THR B C 1
ATOM 2068 O O . THR B 1 118 ? -5.945 -7.809 8.664 1 98.88 118 THR B O 1
ATOM 2071 N N . TYR B 1 119 ? -6.461 -8.617 6.645 1 98.81 119 TYR B N 1
ATOM 2072 C CA . TYR B 1 119 ? -7.883 -8.703 6.949 1 98.81 119 TYR B CA 1
ATOM 2073 C C . TYR B 1 119 ? -8.523 -9.875 6.219 1 98.81 119 TYR B C 1
ATOM 2075 O O . TYR B 1 119 ? -7.914 -10.461 5.32 1 98.81 119 TYR B O 1
ATOM 2083 N N . THR B 1 120 ? -9.68 -10.273 6.691 1 98.81 120 THR B N 1
ATOM 2084 C CA . THR B 1 120 ? -10.484 -11.328 6.094 1 98.81 120 THR B CA 1
ATOM 2085 C C . THR B 1 120 ? -11.828 -10.773 5.621 1 98.81 120 THR B C 1
ATOM 2087 O O . THR B 1 120 ? -12.531 -10.094 6.375 1 98.81 120 THR B O 1
ATOM 2090 N N . PHE B 1 121 ? -12.172 -11.016 4.387 1 98.62 121 PHE B N 1
ATOM 2091 C CA . PHE B 1 121 ? -13.508 -10.719 3.883 1 98.62 121 PHE B CA 1
ATOM 2092 C C . PHE B 1 121 ? -14.367 -11.977 3.844 1 98.62 121 PHE B C 1
ATOM 2094 O O . PHE B 1 121 ? -13.938 -13.016 3.338 1 98.62 121 PHE B O 1
ATOM 2101 N N . LYS B 1 122 ? -15.508 -11.867 4.371 1 98.56 122 LYS B N 1
ATOM 2102 C CA . LYS B 1 122 ? -16.547 -12.883 4.211 1 98.56 122 LYS B CA 1
ATOM 2103 C C . LYS B 1 122 ? -17.625 -12.414 3.229 1 98.56 122 LYS B C 1
ATOM 2105 O O . LYS B 1 122 ? -17.984 -11.242 3.215 1 98.56 122 LYS B O 1
ATOM 2110 N N . PHE B 1 123 ? -18.156 -13.383 2.506 1 98.25 123 PHE B N 1
ATOM 2111 C CA . PHE B 1 123 ? -19.141 -13.078 1.474 1 98.25 123 PHE B CA 1
ATOM 2112 C C . PHE B 1 123 ? -20.453 -13.797 1.754 1 98.25 123 PHE B C 1
ATOM 2114 O O . PHE B 1 123 ? -20.5 -14.695 2.594 1 98.25 123 PHE B O 1
ATOM 2121 N N . ALA B 1 124 ? -21.484 -13.406 1.025 1 98.19 124 ALA B N 1
ATOM 2122 C CA . ALA B 1 124 ? -22.828 -13.93 1.246 1 98.19 124 ALA B CA 1
ATOM 2123 C C . ALA B 1 124 ? -22.906 -15.414 0.899 1 98.19 124 ALA B C 1
ATOM 2125 O O . ALA B 1 124 ? -23.688 -16.156 1.486 1 98.19 124 ALA B O 1
ATOM 2126 N N . ASP B 1 125 ? -22.109 -15.836 0.033 1 97.94 125 ASP B N 1
ATOM 2127 C CA . ASP B 1 125 ? -22.156 -17.234 -0.401 1 97.94 125 ASP B CA 1
ATOM 2128 C C . ASP B 1 125 ? -21.359 -18.125 0.552 1 97.94 125 ASP B C 1
ATOM 2130 O O . ASP B 1 125 ? -21.234 -19.328 0.312 1 97.94 125 ASP B O 1
ATOM 2134 N N . GLY B 1 126 ? -20.766 -17.531 1.524 1 97.88 126 GLY B N 1
ATOM 2135 C CA . GLY B 1 126 ? -20.062 -18.312 2.531 1 97.88 126 GLY B CA 1
ATOM 2136 C C . GLY B 1 126 ? -18.562 -18.359 2.314 1 97.88 126 GLY B C 1
ATOM 2137 O O . GLY B 1 126 ? -17.812 -18.797 3.191 1 97.88 126 GLY B O 1
ATOM 2138 N N . LYS B 1 127 ? -18.094 -17.828 1.254 1 97.38 127 LYS B N 1
ATOM 2139 C CA . LYS B 1 127 ? -16.672 -17.812 0.975 1 97.38 127 LYS B CA 1
ATOM 2140 C C . LYS B 1 127 ? -15.953 -16.766 1.823 1 97.38 127 LYS B C 1
ATOM 2142 O O . LYS B 1 127 ? -16.562 -15.773 2.244 1 97.38 127 LYS B O 1
ATOM 2147 N N . ALA B 1 128 ? -14.656 -17.078 2.096 1 97.81 128 ALA B N 1
ATOM 2148 C CA . ALA B 1 128 ? -13.789 -16.141 2.783 1 97.81 128 ALA B CA 1
ATOM 2149 C C . ALA B 1 128 ? -12.492 -15.922 2.008 1 97.81 128 ALA B C 1
ATOM 2151 O O . ALA B 1 128 ? -11.945 -16.859 1.428 1 97.81 128 ALA B O 1
ATOM 2152 N N . VAL B 1 129 ? -12.047 -14.727 1.992 1 97.19 129 VAL B N 1
ATOM 2153 C CA . VAL B 1 129 ? -10.773 -14.367 1.38 1 97.19 129 VAL B CA 1
ATOM 2154 C C . VAL B 1 129 ? -9.867 -13.711 2.418 1 97.19 129 VAL B C 1
ATOM 2156 O O . VAL B 1 129 ? -10.227 -12.688 3.008 1 97.19 129 VAL B O 1
ATOM 2159 N N . HIS B 1 130 ? -8.75 -14.297 2.699 1 97.94 130 HIS B N 1
ATOM 2160 C CA . HIS B 1 130 ? -7.699 -13.672 3.492 1 97.94 130 HIS B CA 1
ATOM 2161 C C . HIS B 1 130 ? -6.816 -12.773 2.629 1 97.94 130 HIS B C 1
ATOM 2163 O O . HIS B 1 130 ? -6.375 -13.188 1.554 1 97.94 130 HIS B O 1
ATOM 2169 N N . ALA B 1 131 ? -6.594 -11.617 3.105 1 98.5 131 ALA B N 1
ATOM 2170 C CA . ALA B 1 131 ? -5.914 -10.641 2.256 1 98.5 131 ALA B CA 1
ATOM 2171 C C . ALA B 1 131 ? -4.977 -9.758 3.072 1 98.5 131 ALA B C 1
ATOM 2173 O O . ALA B 1 131 ? -5.074 -9.711 4.301 1 98.5 131 ALA B O 1
ATOM 2174 N N . ARG B 1 132 ? -4.004 -9.195 2.498 1 98.88 132 ARG B N 1
ATOM 2175 C CA . ARG B 1 132 ? -3.227 -8.07 3.01 1 98.88 132 ARG B CA 1
ATOM 2176 C C . ARG B 1 132 ? -3.793 -6.746 2.521 1 98.88 132 ARG B C 1
ATOM 2178 O O . ARG B 1 132 ? -4.359 -6.672 1.428 1 98.88 132 ARG B O 1
ATOM 2185 N N . TYR B 1 133 ? -3.625 -5.688 3.348 1 98.94 133 TYR B N 1
ATOM 2186 C CA . TYR B 1 133 ? -4.168 -4.398 2.936 1 98.94 133 TYR B CA 1
ATOM 2187 C C . TYR B 1 133 ? -3.23 -3.262 3.322 1 98.94 133 TYR B C 1
ATOM 2189 O O . TYR B 1 133 ? -2.461 -3.383 4.281 1 98.94 133 TYR B O 1
ATOM 2197 N N . THR B 1 134 ? -3.242 -2.252 2.557 1 98.94 134 THR B N 1
ATOM 2198 C C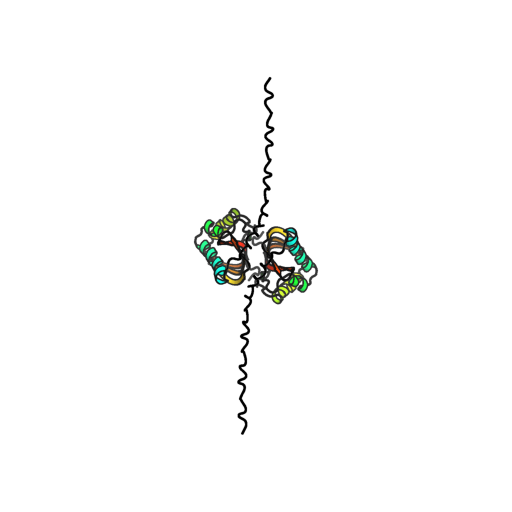A . THR B 1 134 ? -2.67 -0.935 2.807 1 98.94 134 THR B CA 1
ATOM 2199 C C . THR B 1 134 ? -3.73 0.153 2.658 1 98.94 134 THR B C 1
ATOM 2201 O O . THR B 1 134 ? -4.328 0.303 1.591 1 98.94 134 THR B O 1
ATOM 2204 N N . TYR B 1 135 ? -3.965 0.881 3.686 1 98.94 135 TYR B N 1
ATOM 2205 C CA . TYR B 1 135 ? -4.637 2.172 3.602 1 98.94 135 TYR B CA 1
ATOM 2206 C C . TYR B 1 135 ? -3.672 3.311 3.908 1 98.94 135 TYR B C 1
ATOM 2208 O O . TYR B 1 135 ? -2.988 3.295 4.934 1 98.94 135 TYR B O 1
ATOM 2216 N N . VAL B 1 136 ? -3.582 4.238 3.004 1 98.88 136 VAL B N 1
ATOM 2217 C CA . VAL B 1 136 ? -3.029 5.551 3.32 1 98.88 136 VAL B CA 1
ATOM 2218 C C . VAL B 1 136 ? -4.156 6.578 3.408 1 98.88 136 VAL B C 1
ATOM 2220 O O . VAL B 1 136 ? -4.906 6.77 2.447 1 98.88 136 VAL B O 1
ATOM 2223 N N . TYR B 1 137 ? -4.27 7.156 4.574 1 98.88 137 TYR B N 1
ATOM 2224 C CA . TYR B 1 137 ? -5.258 8.203 4.805 1 98.88 137 TYR B CA 1
ATOM 2225 C C . TYR B 1 137 ? -4.609 9.578 4.77 1 98.88 137 TYR B C 1
ATOM 2227 O O . TYR B 1 137 ? -3.5 9.766 5.273 1 98.88 137 TYR B O 1
ATOM 2235 N N . GLU B 1 138 ? -5.312 10.508 4.188 1 98.44 138 GLU B N 1
ATOM 2236 C CA . GLU B 1 138 ? -4.875 11.898 4.203 1 98.44 138 GLU B CA 1
ATOM 2237 C C . GLU B 1 138 ? -5.973 12.82 4.734 1 98.44 138 GLU B C 1
ATOM 2239 O O . GLU B 1 138 ? -7.148 12.633 4.422 1 98.44 138 GLU B O 1
ATOM 2244 N N . TRP B 1 139 ? -5.531 13.758 5.551 1 97.62 139 TRP B N 1
ATOM 2245 C CA . TRP B 1 139 ? -6.43 14.812 6.012 1 97.62 139 TRP B CA 1
ATOM 2246 C C . TRP B 1 139 ? -6.656 15.852 4.922 1 97.62 139 TRP B C 1
ATOM 2248 O O . TRP B 1 139 ? -5.734 16.594 4.562 1 97.62 139 TRP B O 1
ATOM 2258 N N . GLN B 1 140 ? -7.805 15.867 4.324 1 95.81 140 GLN B N 1
ATOM 2259 C CA . GLN B 1 140 ? -8.164 16.781 3.242 1 95.81 140 GLN B CA 1
ATOM 2260 C C . GLN B 1 140 ? -9.508 17.453 3.516 1 95.81 140 GLN B C 1
ATOM 2262 O O . GLN B 1 140 ? -10.508 16.781 3.748 1 95.81 140 GLN B O 1
ATOM 2267 N N . ASN B 1 141 ? -9.469 18.75 3.512 1 94.25 141 ASN B N 1
ATOM 2268 C CA . ASN B 1 141 ? -10.688 19.547 3.641 1 94.25 141 ASN B CA 1
ATOM 2269 C C . ASN B 1 141 ? -11.477 19.156 4.887 1 94.25 141 ASN B C 1
ATOM 2271 O O . ASN B 1 141 ? -12.68 18.906 4.809 1 94.25 141 ASN B O 1
ATOM 2275 N N . GLY B 1 142 ? -10.82 18.859 5.938 1 96.06 142 GLY B N 1
ATOM 2276 C CA . GLY B 1 142 ? -11.469 18.656 7.227 1 96.06 142 GLY B CA 1
ATOM 2277 C C . GLY B 1 142 ? -11.898 17.219 7.469 1 96.06 142 GLY B C 1
ATOM 2278 O O . GLY B 1 142 ? -12.68 16.953 8.383 1 96.06 142 GLY B O 1
ATOM 2279 N N . GLN B 1 143 ? -11.445 16.328 6.68 1 97.62 143 GLN B N 1
ATOM 2280 C CA . GLN B 1 143 ? -11.797 14.922 6.875 1 97.62 143 GLN B CA 1
ATOM 2281 C C . GLN B 1 143 ? -10.641 14 6.484 1 97.62 143 GLN B C 1
ATOM 2283 O O . GLN B 1 143 ? -9.828 14.352 5.629 1 97.62 143 GLN B O 1
ATOM 2288 N N . TRP B 1 144 ? -10.562 12.875 7.172 1 98.69 144 TRP B N 1
ATOM 2289 C CA . TRP B 1 144 ? -9.656 11.805 6.766 1 98.69 144 TRP B CA 1
ATOM 2290 C C . TRP B 1 144 ? -10.242 11 5.613 1 98.69 144 TRP B C 1
ATOM 2292 O O . TRP B 1 144 ? -11.344 10.453 5.727 1 98.69 144 TRP B O 1
ATOM 2302 N N . LEU B 1 145 ? -9.539 10.984 4.48 1 98.88 145 LEU B N 1
ATOM 2303 C CA . LEU B 1 145 ? -9.969 10.25 3.299 1 98.88 145 LEU B CA 1
ATOM 2304 C C . LEU B 1 145 ? -8.914 9.234 2.875 1 98.88 145 LEU B C 1
ATOM 2306 O O . LEU B 1 145 ? -7.738 9.367 3.221 1 98.88 145 LEU B O 1
ATOM 2310 N N . ILE B 1 146 ? -9.367 8.188 2.195 1 98.94 146 ILE B N 1
ATOM 2311 C CA . ILE B 1 146 ? -8.461 7.188 1.648 1 98.94 146 ILE B CA 1
ATOM 2312 C C . ILE B 1 146 ? -7.754 7.75 0.416 1 98.94 146 ILE B C 1
ATOM 2314 O O . ILE B 1 146 ? -8.375 7.941 -0.631 1 98.94 146 ILE B O 1
ATOM 2318 N N . ALA B 1 147 ? -6.488 8.031 0.57 1 98.81 147 ALA B N 1
ATOM 2319 C CA . ALA B 1 147 ? -5.672 8.477 -0.56 1 98.81 147 ALA B CA 1
ATOM 2320 C C . ALA B 1 147 ? -5.16 7.285 -1.366 1 98.81 147 ALA B C 1
ATOM 2322 O O . ALA B 1 147 ? -4.934 7.395 -2.574 1 98.81 147 ALA B O 1
ATOM 2323 N N . HIS B 1 148 ? -4.969 6.203 -0.715 1 98.88 148 HIS B N 1
ATOM 2324 C CA . HIS B 1 148 ? -4.484 4.988 -1.365 1 98.88 148 HIS B CA 1
ATOM 2325 C C . HIS B 1 148 ? -4.992 3.742 -0.649 1 98.88 148 HIS B C 1
ATOM 2327 O O . HIS B 1 148 ? -5.023 3.697 0.583 1 98.88 148 HIS B O 1
ATOM 2333 N N . HIS B 1 149 ? -5.461 2.791 -1.413 1 98.94 149 HIS B N 1
ATOM 2334 C CA . HIS B 1 149 ? -5.93 1.493 -0.944 1 98.94 149 HIS B CA 1
ATOM 2335 C C . HIS B 1 149 ? -5.379 0.362 -1.806 1 98.94 149 HIS B C 1
ATOM 2337 O O . HIS B 1 149 ? -5.645 0.307 -3.008 1 98.94 149 HIS B O 1
ATOM 2343 N N . HIS B 1 150 ? -4.52 -0.471 -1.257 1 98.94 150 HIS B N 1
ATOM 2344 C CA . HIS B 1 150 ? -4.004 -1.683 -1.888 1 98.94 150 HIS B CA 1
ATOM 2345 C C . HIS B 1 150 ? -4.484 -2.93 -1.153 1 98.94 150 HIS B C 1
ATOM 2347 O O . HIS B 1 150 ? -4.184 -3.113 0.029 1 98.94 150 HIS B O 1
ATOM 2353 N N . SER B 1 151 ? -5.273 -3.664 -1.79 1 98.88 151 SER B N 1
ATOM 2354 C CA . SER B 1 151 ? -5.758 -4.93 -1.251 1 98.88 151 SER B CA 1
ATOM 2355 C C . SER B 1 151 ? -5.355 -6.102 -2.139 1 98.88 151 SER B C 1
ATOM 2357 O O . SER B 1 151 ? -5.426 -6.012 -3.367 1 98.88 151 SER B O 1
ATOM 2359 N N . SER B 1 152 ? -4.84 -7.184 -1.526 1 98.62 152 SER B N 1
ATOM 2360 C CA . SER B 1 152 ? -4.441 -8.359 -2.291 1 98.62 152 SER B CA 1
ATOM 2361 C C . SER B 1 152 ? -4.656 -9.641 -1.488 1 98.62 152 SER B C 1
ATOM 2363 O O . SER B 1 152 ? -4.32 -9.703 -0.303 1 98.62 152 SER B O 1
ATOM 2365 N N . ALA B 1 153 ? -5.164 -10.641 -2.162 1 97.69 153 ALA B N 1
ATOM 2366 C CA . ALA B 1 153 ? -5.32 -11.945 -1.526 1 97.69 153 ALA B CA 1
ATOM 2367 C C . ALA B 1 153 ? -3.969 -12.516 -1.104 1 97.69 153 ALA B C 1
ATOM 2369 O O . ALA B 1 153 ? -2.934 -12.172 -1.68 1 97.69 153 ALA B O 1
ATOM 2370 N N . MET B 1 154 ? -3.969 -13.359 -0.067 1 97.94 154 MET B N 1
ATOM 2371 C CA . MET B 1 154 ? -2.75 -14.055 0.342 1 97.94 154 MET B CA 1
ATOM 2372 C C . MET B 1 154 ? -2.137 -14.812 -0.831 1 97.94 154 MET B C 1
ATOM 2374 O O . MET B 1 154 ? -2.844 -15.5 -1.571 1 97.94 154 MET B O 1
ATOM 2378 N N . PRO B 1 155 ? -0.822 -14.688 -0.954 1 94.94 155 PRO B N 1
ATOM 2379 C CA . PRO B 1 155 ? -0.21 -15.266 -2.152 1 94.94 155 PRO B CA 1
ATOM 2380 C C . PRO B 1 155 ? 0.053 -16.766 -2.014 1 94.94 155 PRO B C 1
ATOM 2382 O O . PRO B 1 155 ? 0.193 -17.469 -3.02 1 94.94 155 PRO B O 1
ATOM 2385 N N . GLU B 1 156 ? 0.301 -17.156 -0.775 1 89.94 156 GLU B N 1
ATOM 2386 C CA . GLU B 1 156 ? 0.6 -18.578 -0.593 1 89.94 156 GLU B CA 1
ATOM 2387 C C . GLU B 1 156 ? -0.675 -19.406 -0.604 1 89.94 156 GLU B C 1
ATOM 2389 O O . GLU B 1 156 ? -1.707 -18.984 -0.079 1 89.94 156 GLU B O 1
ATOM 2394 N N . ARG B 1 157 ? -0.54 -20.422 -1.389 1 75.75 157 ARG B N 1
ATOM 2395 C CA . ARG B 1 157 ? -1.679 -21.328 -1.479 1 75.75 157 ARG B CA 1
ATOM 2396 C C . ARG B 1 157 ? -1.644 -22.375 -0.36 1 75.75 157 ARG B C 1
ATOM 2398 O O . ARG B 1 157 ? -0.568 -22.75 0.103 1 75.75 157 ARG B O 1
ATOM 2405 N N . ASP B 1 158 ? -2.871 -22.547 0.28 1 61.5 158 ASP B N 1
ATOM 2406 C CA . ASP B 1 158 ? -2.973 -23.641 1.235 1 61.5 158 ASP B CA 1
ATOM 2407 C C . ASP B 1 158 ? -2.49 -24.953 0.618 1 61.5 158 ASP B C 1
ATOM 2409 O O . ASP B 1 158 ? -2.609 -25.156 -0.591 1 61.5 158 ASP B O 1
#

Solvent-accessible surface area (backbone atoms only — not comparable to full-atom values): 18160 Å² total; per-residue (Å²): 137,85,82,77,78,79,79,81,80,80,79,82,82,80,79,79,78,79,78,79,72,76,75,72,76,72,70,71,74,73,84,76,61,65,87,82,49,70,68,60,58,54,45,50,53,53,54,50,46,55,26,40,70,68,62,40,33,67,61,41,41,66,45,39,34,73,78,15,37,36,38,45,48,74,41,71,63,73,20,67,31,57,68,50,45,26,56,52,38,57,58,54,38,74,43,48,46,46,70,44,82,76,47,74,47,76,48,80,57,77,40,32,34,38,46,33,38,31,32,36,35,38,33,74,88,67,50,72,47,53,25,38,38,37,39,34,33,30,60,51,96,91,38,79,21,33,40,30,37,42,34,33,59,51,53,54,76,133,137,84,81,77,78,80,78,79,79,78,80,81,78,80,80,79,78,78,78,77,70,77,76,72,74,72,68,71,74,74,84,76,60,65,88,84,48,70,67,62,58,55,45,49,54,53,54,49,47,54,26,39,70,68,62,41,33,65,60,42,42,67,45,40,36,73,78,15,36,36,38,47,49,75,44,72,62,73,20,66,33,57,68,49,44,25,55,53,37,58,58,56,38,72,43,49,45,46,72,44,80,75,46,74,48,76,49,78,58,78,39,32,33,38,46,35,37,29,32,36,35,38,34,72,88,68,50,71,48,54,26,39,38,38,36,33,33,31,58,51,94,90,38,80,21,34,40,31,38,41,35,33,60,53,54,54,77,131

pLDDT: mean 88.06, std 19.7, range [34.44, 98.94]

=== Feature glossary ===
Feature key, reading from the visual/contextual features back to the raw sequence:

Rendered structure images. Six rendered views show the 3D structure from the faces of a cube — i.e. along ±x, ±y, ±z. Rendering representation is drawn randomly per protein from cartoon (secondary-structure ribbons), sticks (backbone bonds), or molecular surface; coloring is either N→C rainbow (blue at the N-terminus through red at the C-terminus) or one color per chain.

Contact-map, Ramachandran, and PAE plots. The contact map is a binary N×N matrix image: pixel (i, j) is dark where Cα_i and Cα_j are within 8 Å and |i−j|>4. Because the |i−j|>4 filter removes local helical contacts, off-diagonal stripes parallel to the main diagonal indicate parallel β-sheets; stripes perpendicular to it indicate antiparallel β-sheets. The Ramachandran plot scatters every residue's (φ, ψ) pair against the sterically allowed regions. The PAE heatmap renders the predicted-aligned-error matrix.

InterPro / GO / CATH / organism. Database cross-references. InterPro integrates a dozen domain/family signature databases into unified entries with residue-range hits. GO terms attach function/process/location labels with evidence codes. CATH codes position the fold in a four-level structural taxonomy. Organism is the NCBI-taxonomy species name.

Nearest PDB structures. The Foldseek neighbor list gives the closest experimentally determined structures in the PDB, ranked by structural alignment. TM-score near 1 means near-identical fold; near 0.3 means only rough topology match. This is how one finds what a novel AlphaFold prediction most resembles in the solved-structure universe.

Predicted aligned error. PAE(i, j) answers: if I align the predicted and true structures on residue i, how far off (in Å) do I expect residue j to be? A block-diagonal PAE matrix with low values on the blocks and high values off-diagonal is the signature of a multi-domain protein with confidently predicted domains but uncertain inter-domain orientation.

Solvent-accessible surface area. Accessible surface area quantifies burial. A residue with SASA near zero is packed into the hydrophobic core; one with SASA >100 Å² sits on the surface. Computed here via the Shrake–Rupley numerical algorithm with a 1.4 Å probe.

B-factor. B-factor (Debye–Waller factor) reflects atomic displacement in the crystal lattice. It is an experimental observable (units Å²), not a prediction; low values mean the atom is pinned down, high values mean it moves or is heterogeneous across the crystal.

pLDDT. For AlphaFold models, the B-factor field carries pLDDT — the model's own estimate of local accuracy on a 0–100 scale. Regions with pLDDT<50 should be treated as essentially unmodeled; they often correspond to intrinsically disordered segments.

Backbone torsions (φ/ψ). φ (phi) and ψ (psi) are the two rotatable backbone dihedrals per residue: φ is the C(i-1)–N–Cα–C torsion, ψ is the N–Cα–C–N(i+1) torsion, both in degrees on (−180°, 180°]. α-helical residues cluster near (−60°, −45°); β-strand residues near (−120°, +130°). A Ramachandran plot is simply a scatter of (φ, ψ) for every residue.

Radius of gyration, Cα contacts, bounding box. Radius of gyration (Rg) is the root-mean-square distance of Cα atoms from their centroid — a single number for overall size and compactness. A globular domain of N residues has Rg ≈ 2.2·N^0.38 Å; an extended or disordered chain has a much larger Rg. The Cα contact count is the number of residue pairs whose Cα atoms are within 8 Å and are more than four positions apart in sequence — a standard proxy for tertiary packing density. The bounding box is the smallest axis-aligned box enclosing all Cα atoms.

Secondary structure (3-state, P-SEA). Three-state secondary structure (P-SEA) collapses the eight DSSP classes into helix (a), strand (b), and coil (c). P-SEA assigns these from Cα geometry alone — distances and angles — without requiring backbone oxygens, so it works on any Cα trace.

Secondary structure (8-state, DSSP). DSSP 8-state secondary structure assigns each residue one of H (α-helix), G (3₁₀-helix), I (π-helix), E (extended β-strand), B (isolated β-bridge), T (hydrogen-bonded turn), S (bend), or '-' (coil). The assignment is computed from backbone hydrogen-bond geometry via the Kabsch–Sander algorithm.

Foldseek 3Di. A 3Di character summarizes, for each residue, the relative orientation of the Cα frame of its nearest spatial neighbor. Because it encodes fold topology rather than chemistry, 3Di alignments detect remote structural similarity that sequence alignment misses.

mmCIF coordinates. The mmCIF block holds the 3D Cartesian coordinates of each backbone atom (N, Cα, C, O) in ångströms. mmCIF is the PDB's canonical archive format — a tagged-loop text representation of the atomic model.

Sequence. Sequence gives the chain of amino acids in standard one-letter code (A=alanine, C=cysteine, …, Y=tyrosine), read N→C. It is the only feature that is directly encoded by the gene; all structural features are derived from the folded form of this sequence.